Protein AF-A0A8H7CSS8-F1 (afdb_monomer_lite)

InterPro domains:
  IPR059179 MLKL-like, MCAfunc domain [cd21037] (28-155)

Structure (mmCIF, N/CA/C/O backbone):
data_AF-A0A8H7CSS8-F1
#
_entry.id   AF-A0A8H7CSS8-F1
#
loop_
_atom_site.group_PDB
_atom_site.id
_atom_site.type_symbol
_atom_site.label_atom_id
_atom_site.label_alt_id
_atom_site.label_comp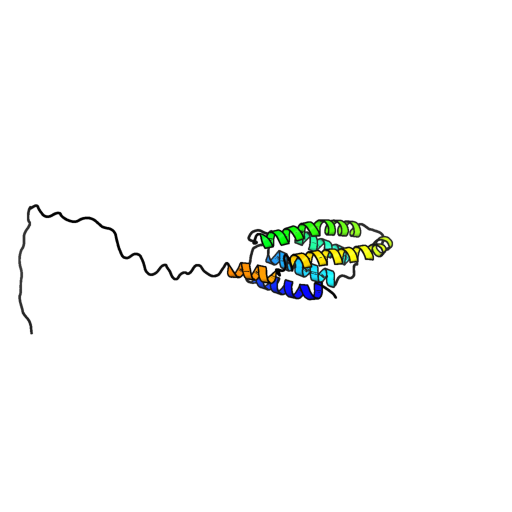_id
_atom_site.label_asym_id
_atom_site.label_entity_id
_atom_site.label_seq_id
_atom_site.pdbx_PDB_ins_code
_atom_site.Cartn_x
_atom_site.Cartn_y
_atom_site.Cartn_z
_atom_site.occupancy
_atom_site.B_iso_or_equiv
_atom_site.auth_seq_id
_atom_site.auth_comp_id
_atom_site.auth_asym_id
_atom_site.auth_atom_id
_atom_site.pdbx_PDB_model_num
ATOM 1 N N . MET A 1 1 ? -9.705 -17.540 1.061 1.00 45.34 1 MET A N 1
ATOM 2 C CA . MET A 1 1 ? -8.320 -17.441 0.548 1.00 45.34 1 MET A CA 1
ATOM 3 C C . MET A 1 1 ? -7.769 -16.076 0.943 1.00 45.34 1 MET A C 1
ATOM 5 O O . MET A 1 1 ? -8.479 -15.097 0.754 1.00 45.34 1 MET A O 1
ATOM 9 N N . ASN A 1 2 ? -6.586 -15.994 1.560 1.00 68.94 2 ASN A N 1
ATOM 10 C CA . ASN A 1 2 ? -5.992 -14.708 1.945 1.00 68.94 2 ASN A CA 1
ATOM 11 C C . ASN A 1 2 ? -5.244 -14.125 0.739 1.00 68.94 2 ASN A C 1
ATOM 13 O O . ASN A 1 2 ? -4.109 -14.507 0.475 1.00 68.94 2 ASN A O 1
ATOM 17 N N . ILE A 1 3 ? -5.917 -13.252 -0.012 1.00 78.75 3 ILE A N 1
ATOM 18 C CA . ILE A 1 3 ? -5.439 -12.710 -1.292 1.00 78.75 3 ILE A CA 1
ATOM 19 C C . ILE A 1 3 ? -4.075 -12.014 -1.135 1.00 78.75 3 ILE A C 1
ATOM 21 O O . ILE A 1 3 ? -3.180 -12.228 -1.950 1.00 78.75 3 ILE A O 1
ATOM 25 N N . LEU A 1 4 ? -3.863 -11.283 -0.033 1.00 82.44 4 LEU A N 1
ATOM 26 C CA . LEU A 1 4 ? -2.575 -10.645 0.265 1.00 82.44 4 LEU A CA 1
ATOM 27 C C . LEU A 1 4 ? -1.427 -11.651 0.413 1.00 82.44 4 LEU A C 1
ATOM 29 O O . LEU A 1 4 ? -0.309 -11.349 0.012 1.00 82.44 4 LEU A O 1
ATOM 33 N N . GLY A 1 5 ? -1.693 -12.854 0.932 1.00 81.94 5 GLY A N 1
ATOM 34 C CA . GLY A 1 5 ? -0.675 -13.899 1.077 1.00 81.94 5 GLY A CA 1
ATOM 35 C C . GLY A 1 5 ? -0.079 -14.354 -0.259 1.00 81.94 5 GLY A C 1
ATOM 36 O O . GLY A 1 5 ? 1.096 -14.700 -0.312 1.00 81.94 5 GLY A O 1
ATOM 37 N N . ASN A 1 6 ? -0.859 -14.280 -1.341 1.00 83.44 6 ASN A N 1
ATOM 38 C CA . ASN A 1 6 ? -0.400 -14.610 -2.693 1.00 83.44 6 ASN A CA 1
ATOM 39 C C . ASN A 1 6 ? 0.230 -13.403 -3.411 1.00 83.44 6 ASN A C 1
ATOM 41 O O . ASN A 1 6 ? 1.052 -13.578 -4.305 1.00 83.44 6 ASN A O 1
ATOM 45 N N . ILE A 1 7 ? -0.147 -12.181 -3.022 1.00 86.25 7 ILE A N 1
ATOM 46 C CA . ILE A 1 7 ? 0.326 -10.931 -3.635 1.00 86.25 7 ILE A CA 1
ATOM 47 C C . ILE A 1 7 ? 1.675 -10.480 -3.061 1.00 86.25 7 ILE A C 1
ATOM 49 O O . ILE A 1 7 ? 2.519 -9.986 -3.805 1.00 86.25 7 ILE A O 1
ATOM 53 N N . ILE A 1 8 ? 1.910 -10.660 -1.757 1.00 89.50 8 ILE A N 1
ATOM 54 C CA . ILE A 1 8 ? 3.151 -10.223 -1.093 1.00 89.50 8 ILE A CA 1
ATOM 55 C C . ILE A 1 8 ? 4.416 -10.768 -1.785 1.00 89.50 8 ILE A C 1
ATOM 57 O O . ILE A 1 8 ? 5.329 -9.974 -2.007 1.00 89.50 8 ILE A O 1
ATOM 61 N N . PRO A 1 9 ? 4.504 -12.055 -2.183 1.00 88.81 9 PRO A N 1
ATOM 62 C CA . PRO A 1 9 ? 5.657 -12.551 -2.933 1.00 88.81 9 PRO A CA 1
ATOM 63 C C . PRO A 1 9 ? 5.897 -11.792 -4.245 1.00 88.81 9 PRO A C 1
ATOM 65 O O . PRO A 1 9 ? 7.037 -11.450 -4.544 1.00 88.81 9 PRO A O 1
ATOM 68 N N . VAL A 1 10 ? 4.834 -11.467 -4.991 1.00 86.81 10 VAL A N 1
ATOM 69 C CA . VAL A 1 10 ? 4.922 -10.679 -6.233 1.00 86.81 10 VAL A CA 1
ATOM 70 C C . VAL A 1 10 ? 5.486 -9.291 -5.935 1.00 86.81 10 VAL A C 1
ATOM 72 O O . VAL A 1 10 ? 6.438 -8.870 -6.581 1.00 86.81 10 VAL A O 1
ATOM 75 N N . LEU A 1 11 ? 4.965 -8.617 -4.907 1.00 88.44 11 LEU A N 1
ATOM 76 C CA . LEU A 1 11 ? 5.437 -7.290 -4.503 1.00 88.44 11 LEU A CA 1
ATOM 77 C C . LEU A 1 11 ? 6.887 -7.294 -3.993 1.00 88.44 11 LEU A C 1
ATOM 79 O O . LEU A 1 11 ? 7.612 -6.331 -4.222 1.00 88.44 11 LEU A O 1
ATOM 83 N N . ARG A 1 12 ? 7.337 -8.363 -3.326 1.00 88.56 12 ARG A N 1
ATOM 84 C CA . ARG A 1 12 ? 8.738 -8.500 -2.894 1.00 88.56 12 ARG A CA 1
ATOM 85 C C . ARG A 1 12 ? 9.691 -8.688 -4.072 1.00 88.56 12 ARG A C 1
ATOM 87 O O . ARG A 1 12 ? 10.786 -8.135 -4.053 1.00 88.56 12 ARG A O 1
ATOM 94 N N . VAL A 1 13 ? 9.274 -9.431 -5.098 1.00 87.19 13 VAL A N 1
ATOM 95 C CA . VAL A 1 13 ? 10.035 -9.535 -6.354 1.00 87.19 13 VAL A CA 1
ATOM 96 C C . VAL A 1 13 ? 10.124 -8.164 -7.028 1.00 87.19 13 VAL A C 1
ATOM 98 O O . VAL A 1 13 ? 11.219 -7.746 -7.391 1.00 87.19 13 VAL A O 1
ATOM 101 N N . ALA A 1 14 ? 9.012 -7.425 -7.101 1.00 84.94 14 ALA A N 1
ATOM 102 C CA . ALA A 1 14 ? 9.000 -6.052 -7.603 1.00 84.94 14 ALA A CA 1
ATOM 103 C C . ALA A 1 14 ? 9.948 -5.130 -6.822 1.00 84.94 14 ALA A C 1
ATOM 105 O O . ALA A 1 14 ? 10.721 -4.389 -7.421 1.00 84.94 14 ALA A O 1
ATOM 106 N N . GLN A 1 15 ? 9.931 -5.207 -5.488 1.00 87.94 15 GLN A N 1
ATOM 107 C CA . GLN A 1 15 ? 10.813 -4.420 -4.628 1.00 87.94 15 GLN A CA 1
ATOM 108 C C . GLN A 1 15 ? 12.291 -4.696 -4.944 1.00 87.94 15 GLN A C 1
ATOM 110 O O . GLN A 1 15 ? 13.069 -3.758 -5.118 1.00 87.94 15 GLN A O 1
ATOM 115 N N . ALA A 1 16 ? 12.666 -5.973 -5.065 1.00 85.50 16 ALA A N 1
ATOM 116 C CA . ALA A 1 16 ? 14.027 -6.371 -5.413 1.00 85.50 16 ALA A CA 1
ATOM 117 C C . ALA A 1 16 ? 14.435 -5.880 -6.812 1.00 85.50 16 ALA A C 1
ATOM 119 O O . ALA A 1 16 ? 15.546 -5.385 -6.984 1.00 85.50 16 ALA A O 1
ATOM 120 N N . ALA A 1 17 ? 13.527 -5.950 -7.791 1.00 82.50 17 ALA A N 1
ATOM 121 C CA . ALA A 1 17 ? 13.773 -5.445 -9.140 1.00 82.50 17 ALA A CA 1
ATOM 122 C C . ALA A 1 17 ? 14.040 -3.929 -9.146 1.00 82.50 17 ALA A C 1
ATOM 124 O O . ALA A 1 17 ? 14.951 -3.463 -9.825 1.00 82.50 17 ALA A O 1
ATOM 125 N N . THR A 1 18 ? 13.311 -3.156 -8.336 1.00 80.75 18 THR A N 1
ATOM 126 C CA . THR A 1 18 ? 13.519 -1.700 -8.249 1.00 80.75 18 THR A CA 1
ATOM 127 C C . THR A 1 18 ? 14.763 -1.281 -7.478 1.00 80.75 18 THR A C 1
ATOM 129 O O . THR A 1 18 ? 15.306 -0.219 -7.760 1.00 80.75 18 THR A O 1
ATOM 132 N N . ALA A 1 19 ? 15.266 -2.117 -6.568 1.00 77.56 19 ALA A N 1
ATOM 133 C CA . ALA A 1 19 ? 16.568 -1.888 -5.941 1.00 77.56 19 ALA A CA 1
ATOM 134 C C . ALA A 1 19 ? 17.727 -2.070 -6.943 1.00 77.56 19 ALA A C 1
ATOM 136 O O . ALA A 1 19 ? 18.762 -1.420 -6.823 1.00 77.56 19 ALA A O 1
ATOM 137 N N . GLY A 1 20 ? 17.549 -2.938 -7.949 1.00 68.44 20 GLY A N 1
ATOM 138 C CA . GLY A 1 20 ? 18.513 -3.147 -9.034 1.00 68.44 20 GLY A CA 1
ATOM 139 C C . GLY A 1 20 ? 18.462 -2.093 -10.147 1.00 68.44 20 GLY A C 1
ATOM 140 O O . GLY A 1 20 ? 19.425 -1.967 -10.898 1.00 68.44 20 GLY A O 1
ATOM 141 N N . ASN A 1 21 ? 17.370 -1.329 -10.251 1.00 66.06 21 ASN A N 1
ATOM 142 C CA . ASN A 1 21 ? 17.189 -0.267 -11.241 1.00 66.06 21 ASN A CA 1
ATOM 143 C C . ASN A 1 21 ? 16.545 0.966 -10.572 1.00 66.06 21 ASN A C 1
ATOM 145 O O . ASN A 1 21 ? 15.314 1.097 -10.567 1.00 66.06 21 ASN A O 1
ATOM 149 N N . PRO A 1 22 ? 17.356 1.839 -9.940 1.00 62.75 22 PRO A N 1
ATOM 150 C CA . PRO A 1 22 ? 16.863 2.881 -9.051 1.00 62.75 22 PRO A CA 1
ATOM 151 C C . PRO A 1 22 ? 16.194 4.004 -9.846 1.00 62.75 22 PRO A C 1
ATOM 153 O O . PRO A 1 22 ? 16.807 5.007 -10.207 1.00 62.75 22 PRO A O 1
ATOM 156 N N . THR A 1 23 ? 14.893 3.855 -10.083 1.00 69.31 23 THR A N 1
ATOM 157 C CA . THR A 1 23 ? 14.030 4.991 -10.413 1.00 69.31 23 THR A CA 1
ATOM 158 C C . THR A 1 23 ? 13.772 5.764 -9.114 1.00 69.31 23 THR A C 1
ATOM 160 O O . THR A 1 23 ? 13.261 5.164 -8.159 1.00 69.31 23 THR A O 1
ATOM 163 N N . PRO A 1 24 ? 14.120 7.062 -9.027 1.00 68.56 24 PRO A N 1
ATOM 164 C CA . PRO A 1 24 ? 13.933 7.848 -7.809 1.00 68.56 24 PRO A CA 1
ATOM 165 C C . PRO A 1 24 ? 12.496 7.748 -7.280 1.00 68.56 24 PRO A C 1
ATOM 167 O O . PRO A 1 24 ? 11.537 7.888 -8.031 1.00 68.56 24 PRO A O 1
ATOM 170 N N . GLY A 1 25 ? 12.337 7.458 -5.987 1.00 71.50 25 GLY A N 1
ATOM 171 C CA . GLY A 1 25 ? 11.027 7.359 -5.327 1.00 71.50 25 GLY A CA 1
ATOM 172 C C . GLY A 1 25 ? 10.276 6.032 -5.522 1.00 71.50 25 GLY A C 1
ATOM 173 O O . GLY A 1 25 ? 9.512 5.644 -4.635 1.00 71.50 25 GLY A O 1
ATOM 174 N N . LEU A 1 26 ? 10.539 5.282 -6.599 1.00 80.12 26 LEU A N 1
ATOM 175 C CA . LEU A 1 26 ? 9.813 4.047 -6.918 1.00 80.12 26 LEU A CA 1
ATOM 176 C C . LEU A 1 26 ? 10.106 2.901 -5.940 1.00 80.12 26 LEU A C 1
ATOM 178 O O . LEU A 1 26 ? 9.181 2.225 -5.488 1.00 80.12 26 LEU A O 1
ATOM 182 N N . GLU A 1 27 ? 11.376 2.700 -5.583 1.00 82.94 27 GLU A N 1
ATOM 183 C CA . GLU A 1 27 ? 11.773 1.683 -4.599 1.00 82.94 27 GLU A CA 1
ATOM 184 C C . GLU A 1 27 ? 11.047 1.914 -3.264 1.00 82.94 27 GLU A C 1
ATOM 186 O O . GLU A 1 27 ? 10.457 0.996 -2.689 1.00 82.94 27 GLU A O 1
ATOM 191 N N . GLY A 1 28 ? 11.015 3.174 -2.816 1.00 83.12 28 GLY A N 1
ATOM 192 C CA . GLY A 1 28 ? 10.298 3.588 -1.616 1.00 83.12 28 GLY A CA 1
ATOM 193 C C . GLY A 1 28 ? 8.800 3.311 -1.718 1.00 83.12 28 GLY A C 1
ATOM 194 O O . GLY A 1 28 ? 8.219 2.768 -0.776 1.00 83.12 28 GLY A O 1
ATOM 195 N N . ALA A 1 29 ? 8.188 3.618 -2.866 1.00 84.69 29 ALA A N 1
ATOM 196 C CA . ALA A 1 29 ? 6.771 3.379 -3.103 1.00 84.69 29 ALA A CA 1
ATOM 197 C C . ALA A 1 29 ? 6.415 1.892 -2.999 1.00 84.69 29 ALA A C 1
ATOM 199 O O . ALA A 1 29 ? 5.522 1.524 -2.232 1.00 84.69 29 ALA A O 1
ATOM 200 N N . ILE A 1 30 ? 7.149 1.024 -3.699 1.00 87.75 30 ILE A N 1
ATOM 201 C CA . ILE A 1 30 ? 6.901 -0.422 -3.678 1.00 87.75 30 ILE A CA 1
ATOM 202 C C . ILE A 1 30 ? 7.182 -1.004 -2.290 1.00 87.75 30 ILE A C 1
ATOM 204 O O . ILE A 1 30 ? 6.357 -1.758 -1.771 1.00 87.75 30 ILE A O 1
ATOM 208 N N . ALA A 1 31 ? 8.277 -0.602 -1.637 1.00 87.88 31 ALA A N 1
ATOM 209 C CA . ALA A 1 31 ? 8.572 -1.001 -0.261 1.00 87.88 31 ALA A CA 1
ATOM 210 C C . ALA A 1 31 ? 7.456 -0.572 0.711 1.00 87.88 31 ALA A C 1
ATOM 212 O O . ALA A 1 31 ? 7.065 -1.332 1.601 1.00 87.88 31 ALA A O 1
ATOM 213 N N . GLY A 1 32 ? 6.890 0.621 0.511 1.00 88.62 32 GLY A N 1
ATOM 214 C CA . GLY A 1 32 ? 5.726 1.106 1.245 1.00 88.62 32 GLY A CA 1
ATOM 215 C C . GLY A 1 32 ? 4.499 0.214 1.050 1.00 88.62 32 GLY A C 1
ATOM 216 O O . GLY A 1 32 ? 3.845 -0.143 2.033 1.00 88.62 32 GLY A O 1
ATOM 217 N N . VAL A 1 33 ? 4.200 -0.184 -0.193 1.00 90.31 33 VAL A N 1
ATOM 218 C CA . VAL A 1 33 ? 3.062 -1.066 -0.515 1.00 90.31 33 VAL A CA 1
ATOM 219 C C . VAL A 1 33 ? 3.249 -2.448 0.120 1.00 90.31 33 VAL A C 1
ATOM 221 O O . VAL A 1 33 ? 2.307 -2.968 0.721 1.00 90.31 33 VAL A O 1
ATOM 224 N N . VAL A 1 34 ? 4.462 -3.015 0.074 1.00 91.38 34 VAL A N 1
ATOM 225 C CA . VAL A 1 34 ? 4.807 -4.279 0.755 1.00 91.38 34 VAL A CA 1
ATOM 226 C C . VAL A 1 34 ? 4.562 -4.163 2.260 1.00 91.38 34 VAL A C 1
ATOM 228 O O . VAL A 1 34 ? 3.824 -4.965 2.836 1.00 91.38 34 VAL A O 1
ATOM 231 N N . ALA A 1 35 ? 5.114 -3.127 2.898 1.00 90.75 35 ALA A N 1
ATOM 232 C CA . ALA A 1 35 ? 4.974 -2.912 4.335 1.00 90.75 35 ALA A CA 1
ATOM 233 C C . ALA A 1 35 ? 3.510 -2.697 4.760 1.00 90.75 35 ALA A C 1
ATOM 235 O O . ALA A 1 35 ? 3.129 -3.053 5.881 1.00 90.75 35 ALA A O 1
ATOM 236 N N . LEU A 1 36 ? 2.683 -2.109 3.890 1.00 91.44 36 LEU A N 1
ATOM 237 C CA . LEU A 1 36 ? 1.250 -1.949 4.119 1.00 91.44 36 LEU A CA 1
ATOM 238 C C . LEU A 1 36 ? 0.511 -3.292 4.006 1.00 91.44 36 LEU A C 1
ATOM 240 O O . LEU A 1 36 ? -0.283 -3.622 4.889 1.00 91.44 36 LEU A O 1
ATOM 244 N N . ALA A 1 37 ? 0.806 -4.090 2.974 1.00 90.75 37 ALA A N 1
ATOM 245 C CA . ALA A 1 37 ? 0.228 -5.420 2.773 1.00 90.75 37 ALA A CA 1
ATOM 246 C C . ALA A 1 37 ? 0.507 -6.353 3.964 1.00 90.75 37 ALA A C 1
ATOM 248 O O . ALA A 1 37 ? -0.410 -6.967 4.518 1.00 90.75 37 ALA A O 1
ATOM 249 N N . GLU A 1 38 ? 1.763 -6.414 4.407 1.00 90.81 38 GLU A N 1
ATOM 250 C CA . GLU A 1 38 ? 2.187 -7.223 5.556 1.00 90.81 38 GLU A CA 1
ATOM 251 C C . GLU A 1 38 ? 1.502 -6.781 6.852 1.00 90.81 38 GLU A C 1
ATOM 253 O O . GLU A 1 38 ? 1.076 -7.606 7.668 1.00 90.81 38 GLU A O 1
ATOM 258 N N . MET A 1 39 ? 1.337 -5.470 7.034 1.00 89.88 39 MET A N 1
ATOM 259 C CA . MET A 1 39 ? 0.649 -4.934 8.199 1.00 89.88 39 MET A CA 1
ATOM 260 C C . MET A 1 39 ? -0.836 -5.309 8.212 1.00 89.88 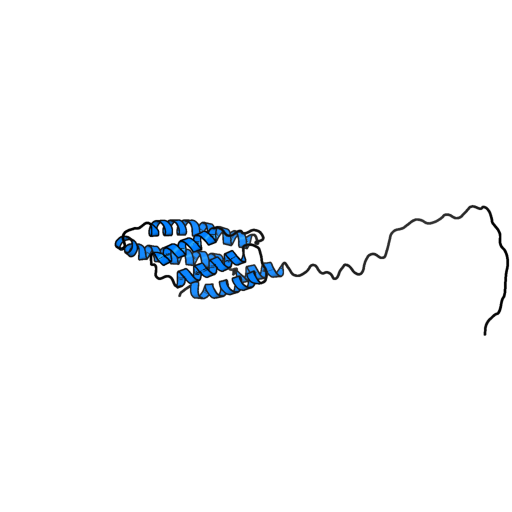39 MET A C 1
ATOM 262 O O . MET A 1 39 ? -1.351 -5.730 9.245 1.00 89.88 39 MET A O 1
ATOM 266 N N . VAL A 1 40 ? -1.537 -5.207 7.080 1.00 89.38 40 VAL A N 1
ATOM 267 C CA . VAL A 1 40 ? -2.960 -5.585 6.986 1.00 89.38 40 VAL A CA 1
ATOM 268 C C . VAL A 1 40 ? -3.169 -7.072 7.297 1.00 89.38 40 VAL A C 1
ATOM 270 O O . VAL A 1 40 ? -4.145 -7.441 7.972 1.00 89.38 40 VAL A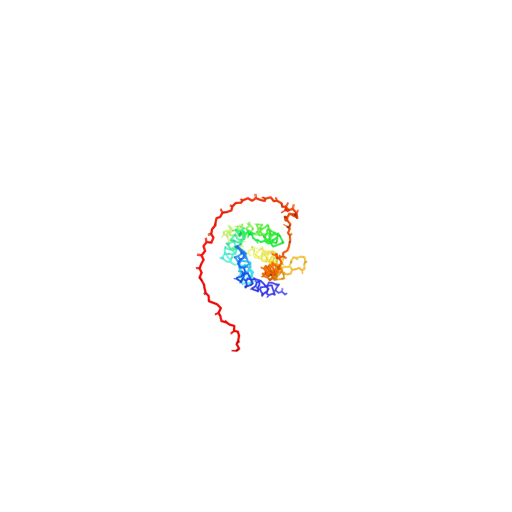 O 1
ATOM 273 N N . LEU A 1 41 ? -2.226 -7.911 6.861 1.00 87.69 41 LEU A N 1
ATOM 274 C CA . LEU A 1 41 ? -2.220 -9.350 7.106 1.00 87.69 41 LEU A CA 1
ATOM 275 C C . LEU A 1 41 ? -2.032 -9.688 8.596 1.00 87.69 41 LEU A C 1
ATOM 277 O O . LEU A 1 41 ? -2.712 -10.572 9.114 1.00 87.69 41 LEU A O 1
ATOM 281 N N . THR A 1 42 ? -1.154 -8.963 9.292 1.00 87.19 42 THR A N 1
ATOM 282 C CA . THR A 1 42 ? -0.739 -9.266 10.677 1.00 87.19 42 THR A CA 1
ATOM 283 C C . THR A 1 42 ? -1.480 -8.469 11.756 1.00 87.19 42 THR A C 1
ATOM 285 O O . THR A 1 42 ? -1.483 -8.868 12.922 1.00 87.19 42 THR A O 1
ATOM 288 N N . MET A 1 43 ? -2.144 -7.364 11.402 1.00 83.69 43 MET A N 1
ATOM 289 C CA . MET A 1 43 ? -2.789 -6.488 12.383 1.00 83.69 43 MET A CA 1
ATOM 290 C C . MET A 1 43 ? -3.952 -7.182 13.108 1.00 83.69 43 MET A C 1
ATOM 292 O O . MET A 1 43 ? -4.826 -7.814 12.501 1.00 83.69 43 MET A O 1
ATOM 296 N N . LYS A 1 44 ? -4.020 -6.968 14.422 1.00 81.56 44 LYS A N 1
ATOM 297 C CA . LYS A 1 44 ? -5.061 -7.480 15.326 1.00 81.56 44 LYS A CA 1
ATOM 298 C C . LYS A 1 44 ? -6.272 -6.544 15.399 1.00 81.56 44 LYS A C 1
ATOM 300 O O . LYS A 1 44 ? -7.305 -6.916 15.953 1.00 81.56 44 LYS A O 1
ATOM 305 N N . GLY A 1 45 ? -6.159 -5.339 14.834 1.00 77.25 45 GLY A N 1
ATOM 306 C CA . GLY A 1 45 ? -7.235 -4.344 14.811 1.00 77.25 45 GLY A CA 1
ATOM 307 C C . GLY A 1 45 ? -7.375 -3.587 16.131 1.00 77.25 45 GLY A C 1
ATOM 308 O O . GLY A 1 45 ? -8.477 -3.197 16.512 1.00 77.25 45 GLY A O 1
ATOM 309 N N . ASN A 1 46 ? -6.272 -3.413 16.858 1.00 80.81 46 ASN A N 1
ATOM 310 C CA . ASN A 1 46 ? -6.222 -2.567 18.048 1.00 80.81 46 ASN A CA 1
ATOM 311 C C . ASN A 1 46 ? -5.912 -1.098 17.663 1.00 80.81 46 ASN A C 1
ATOM 313 O O . ASN A 1 46 ? -5.603 -0.794 16.511 1.00 80.81 46 ASN A O 1
ATOM 317 N N . LYS A 1 47 ? -5.996 -0.163 18.620 1.00 79.19 47 LYS A N 1
ATOM 318 C CA . LYS A 1 47 ? -5.733 1.266 18.356 1.00 79.19 47 LYS A CA 1
ATOM 319 C C . LYS A 1 47 ? -4.302 1.550 17.880 1.00 79.19 47 LYS A C 1
ATOM 321 O O . LYS A 1 47 ? -4.122 2.446 17.059 1.00 79.19 47 LYS A O 1
ATOM 326 N N . ALA A 1 48 ? -3.312 0.813 18.384 1.00 84.06 48 ALA A N 1
ATOM 327 C CA . ALA A 1 48 ? -1.918 0.981 17.983 1.00 84.06 48 ALA A CA 1
ATOM 328 C C . ALA A 1 48 ? -1.726 0.575 16.516 1.00 84.06 48 ALA A C 1
ATOM 330 O O . ALA A 1 48 ? -1.191 1.361 15.738 1.00 84.06 48 ALA A O 1
ATOM 331 N N . ASP A 1 49 ? -2.276 -0.574 16.118 1.00 85.44 49 ASP A N 1
ATOM 332 C CA . ASP A 1 49 ? -2.252 -1.053 14.738 1.00 85.44 49 ASP A CA 1
ATOM 333 C C . ASP A 1 49 ? -2.934 -0.058 13.792 1.00 85.44 49 ASP A C 1
ATOM 335 O O . ASP A 1 49 ? -2.430 0.202 12.712 1.00 85.44 49 ASP A O 1
ATOM 339 N N . LEU A 1 50 ? -4.075 0.530 14.170 1.00 83.94 50 LEU A N 1
ATOM 340 C CA . LEU A 1 50 ? -4.746 1.510 13.304 1.00 83.94 50 LEU A CA 1
ATOM 341 C C . LEU A 1 50 ? -3.960 2.817 13.176 1.00 83.94 50 LEU A C 1
ATOM 343 O O . LEU A 1 50 ? -3.943 3.415 12.103 1.00 83.94 50 LEU A O 1
ATOM 347 N N . SER A 1 51 ? -3.322 3.261 14.261 1.00 85.06 51 SER A N 1
ATOM 348 C CA . SER A 1 51 ? -2.457 4.443 14.246 1.00 85.06 51 SER A CA 1
ATOM 349 C C . SER A 1 51 ? -1.256 4.224 13.327 1.00 85.06 51 SER A C 1
ATOM 351 O O . SER A 1 51 ? -0.972 5.051 12.464 1.00 85.06 51 SER A O 1
ATOM 353 N N . GLU A 1 52 ? -0.598 3.074 13.458 1.00 89.31 52 GLU A N 1
ATOM 354 C CA . GLU A 1 52 ? 0.545 2.700 12.631 1.00 89.31 52 GLU A CA 1
ATOM 355 C C . GLU A 1 52 ? 0.136 2.470 11.162 1.00 89.31 52 GLU A C 1
ATOM 357 O O . GLU A 1 52 ? 0.819 2.945 10.256 1.00 89.31 52 GLU A O 1
ATOM 362 N N . LEU A 1 53 ? -1.039 1.881 10.907 1.00 88.44 53 LEU A N 1
ATOM 363 C CA . LEU A 1 53 ? -1.581 1.699 9.558 1.00 88.44 53 LEU A CA 1
ATOM 364 C C . LEU A 1 53 ? -1.822 3.050 8.882 1.00 88.44 53 LEU A C 1
ATOM 366 O O . LEU A 1 53 ? -1.455 3.240 7.726 1.00 88.44 53 LEU A O 1
ATOM 370 N N . ASN A 1 54 ? -2.383 4.011 9.620 1.00 87.44 54 ASN A N 1
ATOM 371 C CA . ASN A 1 54 ? -2.610 5.366 9.127 1.00 87.44 54 ASN A CA 1
ATOM 372 C C . ASN A 1 54 ? -1.291 6.092 8.818 1.00 87.44 54 ASN A C 1
ATOM 374 O O . ASN A 1 54 ? -1.195 6.781 7.808 1.00 87.44 54 ASN A O 1
ATOM 378 N N . LYS A 1 55 ? -0.254 5.926 9.653 1.00 89.25 55 LYS A N 1
ATOM 379 C CA . LYS A 1 55 ? 1.076 6.503 9.392 1.00 89.25 55 LYS A CA 1
ATOM 380 C C . LYS A 1 55 ? 1.693 5.950 8.111 1.00 89.25 55 LYS A C 1
ATOM 382 O O . LYS A 1 55 ? 2.163 6.728 7.286 1.00 89.25 55 LYS A O 1
ATOM 387 N N . ARG A 1 56 ? 1.675 4.624 7.934 1.00 88.81 56 ARG A N 1
ATOM 388 C CA . ARG A 1 56 ? 2.219 3.973 6.732 1.00 88.81 56 ARG A CA 1
ATOM 389 C C . ARG A 1 56 ? 1.473 4.399 5.478 1.00 88.81 56 ARG A C 1
ATOM 391 O O . ARG A 1 56 ? 2.103 4.714 4.479 1.00 88.81 56 ARG A O 1
ATOM 398 N N . LEU A 1 57 ? 0.149 4.467 5.559 1.00 88.69 57 LEU A N 1
ATOM 399 C CA . LEU A 1 57 ? -0.699 4.877 4.450 1.00 88.69 57 LEU A CA 1
ATOM 400 C C . LEU A 1 57 ? -0.458 6.350 4.069 1.00 88.69 57 LEU A C 1
ATOM 402 O O . LEU A 1 57 ? -0.319 6.646 2.890 1.00 88.69 57 LEU A O 1
ATOM 406 N N . LYS A 1 58 ? -0.284 7.257 5.042 1.00 86.81 58 LYS A N 1
ATOM 407 C CA . LYS A 1 58 ? 0.111 8.655 4.778 1.00 86.81 58 LYS A CA 1
ATOM 408 C C . LYS A 1 58 ? 1.474 8.786 4.118 1.00 86.81 58 LYS A C 1
ATOM 410 O O . LYS A 1 58 ? 1.570 9.454 3.098 1.00 86.81 58 LYS A O 1
ATOM 415 N N . ARG A 1 59 ? 2.488 8.091 4.640 1.00 86.19 59 ARG A N 1
ATOM 416 C CA . ARG A 1 59 ? 3.817 8.048 4.013 1.00 86.19 59 ARG A CA 1
ATOM 417 C C . ARG A 1 59 ? 3.731 7.558 2.567 1.00 86.19 59 ARG A C 1
ATOM 419 O O . ARG A 1 59 ? 4.461 8.034 1.712 1.00 86.19 59 ARG A O 1
ATOM 426 N N . LEU A 1 60 ? 2.807 6.636 2.291 1.00 84.56 60 LEU A N 1
ATOM 427 C CA . LEU A 1 60 ? 2.591 6.118 0.949 1.00 84.56 60 LEU A CA 1
ATOM 428 C C . LEU A 1 60 ? 1.973 7.135 -0.013 1.00 84.56 60 LEU A C 1
ATOM 430 O O . LEU A 1 60 ? 2.275 7.148 -1.203 1.00 84.56 60 LEU A O 1
ATOM 434 N N . MET A 1 61 ? 1.168 8.052 0.506 1.00 83.56 61 MET A N 1
ATOM 435 C CA . MET A 1 61 ? 0.614 9.138 -0.298 1.00 83.56 61 MET A CA 1
ATOM 436 C C . MET A 1 61 ? 1.653 10.210 -0.665 1.00 83.56 61 MET A C 1
ATOM 438 O O . MET A 1 61 ? 1.446 10.939 -1.631 1.00 83.56 61 MET A O 1
ATOM 442 N N . GLU A 1 62 ? 2.783 10.268 0.043 1.00 83.62 62 GLU A N 1
ATOM 443 C CA . GLU A 1 62 ? 3.848 11.262 -0.150 1.00 83.62 62 GLU A CA 1
ATOM 444 C C . GLU A 1 62 ? 4.907 10.848 -1.190 1.00 83.62 62 GLU A C 1
ATOM 446 O O . GLU A 1 62 ? 5.824 11.619 -1.459 1.00 83.62 62 GLU A O 1
ATOM 451 N N . PHE A 1 63 ? 4.812 9.653 -1.790 1.00 76.44 63 PHE A N 1
ATOM 452 C CA . PHE A 1 63 ? 5.818 9.193 -2.752 1.00 76.44 63 PHE A CA 1
ATOM 453 C C . PHE A 1 63 ? 5.831 10.019 -4.041 1.00 76.44 63 PHE A C 1
ATOM 455 O O . PHE A 1 63 ? 4.781 10.280 -4.636 1.00 76.44 63 PHE A O 1
ATOM 462 N N . ASP A 1 64 ? 7.033 10.370 -4.493 1.00 72.56 64 ASP A N 1
ATOM 463 C CA . ASP A 1 64 ? 7.257 11.018 -5.782 1.00 72.56 64 ASP A CA 1
ATOM 464 C C . ASP A 1 64 ? 7.250 9.982 -6.919 1.00 72.56 64 ASP A C 1
ATOM 466 O O . ASP A 1 64 ? 7.725 8.857 -6.758 1.00 72.56 64 ASP A O 1
ATOM 470 N N . THR A 1 65 ? 6.672 10.358 -8.056 1.00 71.62 65 THR A N 1
ATOM 471 C CA . THR A 1 65 ? 6.535 9.515 -9.252 1.00 71.62 65 THR A CA 1
ATOM 472 C C . THR A 1 65 ? 7.392 10.018 -10.420 1.00 71.62 65 THR A C 1
ATOM 474 O O . THR A 1 65 ? 7.258 9.546 -11.555 1.00 71.62 65 THR A O 1
ATOM 477 N N . VAL A 1 66 ? 8.302 10.967 -10.166 1.00 71.50 66 VAL A N 1
ATOM 478 C CA . VAL A 1 66 ? 9.309 11.426 -11.135 1.00 71.50 66 VAL A CA 1
ATOM 479 C C . VAL A 1 66 ? 10.104 10.236 -11.689 1.00 71.50 66 VAL A C 1
ATOM 481 O O . VAL A 1 66 ? 10.540 9.351 -10.962 1.00 71.50 66 VAL A O 1
ATOM 484 N N . GLY A 1 67 ? 10.265 10.191 -13.013 1.00 67.75 67 GLY A N 1
ATOM 485 C CA . GLY A 1 67 ? 10.987 9.114 -13.704 1.00 67.75 67 GLY A CA 1
ATOM 486 C C . GLY A 1 67 ? 10.206 7.807 -13.895 1.00 67.75 67 GLY A C 1
ATOM 487 O O . GLY A 1 67 ? 10.671 6.942 -14.630 1.00 67.75 67 GLY A O 1
ATOM 488 N N . CYS A 1 68 ? 9.010 7.661 -13.315 1.00 73.62 68 CYS A N 1
ATOM 489 C CA . CYS A 1 68 ? 8.160 6.495 -13.566 1.00 73.62 68 CYS A CA 1
ATOM 490 C C . CYS A 1 68 ? 7.507 6.558 -14.960 1.00 73.62 68 CYS A C 1
ATOM 492 O O . CYS A 1 68 ? 7.187 7.642 -15.463 1.00 73.62 68 CYS A O 1
ATOM 494 N N . SER A 1 69 ? 7.259 5.389 -15.561 1.00 78.88 69 SER A N 1
ATOM 495 C CA . SER A 1 69 ? 6.433 5.273 -16.770 1.00 78.88 69 SER A CA 1
ATOM 496 C C . SER A 1 69 ? 4.995 5.734 -16.511 1.00 78.88 69 SER A C 1
ATOM 498 O O . SER A 1 69 ? 4.522 5.682 -15.375 1.00 78.88 69 SER A O 1
ATOM 500 N N . ASP A 1 70 ? 4.284 6.162 -17.556 1.00 82.19 70 ASP A N 1
ATOM 501 C CA . ASP A 1 70 ? 2.916 6.684 -17.419 1.00 82.19 70 ASP A CA 1
ATOM 502 C C . ASP A 1 70 ? 1.945 5.652 -16.822 1.00 82.19 70 ASP A C 1
ATOM 504 O O . ASP A 1 70 ? 1.131 6.005 -15.972 1.00 82.19 70 ASP A O 1
ATOM 508 N N . ASP A 1 71 ? 2.087 4.366 -17.170 1.00 81.25 71 ASP A N 1
ATOM 509 C CA . ASP A 1 71 ? 1.272 3.282 -16.593 1.00 81.25 71 ASP A CA 1
ATOM 510 C C . ASP A 1 71 ? 1.536 3.127 -15.086 1.00 81.25 71 ASP A C 1
ATOM 512 O O . ASP A 1 71 ? 0.610 3.026 -14.282 1.00 81.25 71 ASP A O 1
ATOM 516 N N . LEU A 1 72 ? 2.805 3.178 -14.672 1.00 82.94 72 LEU A N 1
ATOM 517 C CA . LEU A 1 72 ? 3.179 3.081 -13.263 1.00 82.94 72 LEU A CA 1
ATOM 518 C C . LEU A 1 72 ? 2.734 4.314 -12.466 1.00 82.94 72 LEU A C 1
ATOM 520 O O . LEU A 1 72 ? 2.233 4.167 -11.351 1.00 82.94 72 LEU A O 1
ATOM 524 N N . LYS A 1 73 ? 2.873 5.513 -13.043 1.00 84.38 73 LYS A N 1
ATOM 525 C CA . LYS A 1 73 ? 2.349 6.760 -12.469 1.00 84.38 73 LYS A CA 1
ATOM 526 C C . LYS A 1 73 ? 0.850 6.658 -12.249 1.00 84.38 73 LYS A C 1
ATOM 528 O O . LYS A 1 73 ? 0.395 6.856 -11.130 1.00 84.38 73 LYS A O 1
ATOM 533 N N . GLN A 1 74 ? 0.107 6.242 -13.271 1.00 86.12 74 GLN A N 1
ATOM 534 C CA . GLN A 1 74 ? -1.339 6.081 -13.184 1.00 86.12 74 GLN A CA 1
ATOM 535 C C . GLN A 1 74 ? -1.735 5.075 -12.096 1.00 86.12 74 GLN A C 1
ATOM 537 O O . GLN A 1 74 ? -2.647 5.340 -11.313 1.00 86.12 74 GLN A O 1
ATOM 542 N N . ARG A 1 75 ? -1.037 3.935 -11.988 1.00 87.62 75 ARG A N 1
ATOM 543 C CA . ARG A 1 75 ? -1.278 2.959 -10.910 1.00 87.62 75 ARG A CA 1
ATOM 544 C C . ARG A 1 75 ? -1.010 3.545 -9.525 1.00 87.62 75 ARG A C 1
ATOM 546 O O . ARG A 1 75 ? -1.806 3.318 -8.615 1.00 87.62 75 ARG A O 1
ATOM 553 N N . LEU A 1 76 ? 0.091 4.275 -9.354 1.00 85.81 76 LEU A N 1
ATOM 554 C CA . LEU A 1 76 ? 0.448 4.909 -8.083 1.00 85.81 76 LEU A CA 1
ATOM 555 C C . LEU A 1 76 ? -0.539 6.021 -7.712 1.00 85.81 76 LEU A C 1
ATOM 557 O O . LEU A 1 76 ? -0.973 6.083 -6.565 1.00 85.81 76 LEU A O 1
ATOM 561 N N . ASP A 1 77 ? -0.957 6.842 -8.670 1.00 86.56 77 ASP A N 1
ATOM 562 C CA . ASP A 1 77 ? -1.935 7.907 -8.450 1.00 86.56 77 ASP A CA 1
ATOM 563 C C . ASP A 1 77 ? -3.316 7.340 -8.108 1.00 86.56 77 ASP A C 1
ATOM 565 O O . ASP A 1 77 ? -3.943 7.782 -7.143 1.00 86.56 77 ASP A O 1
ATOM 569 N N . ASN A 1 78 ? -3.756 6.286 -8.803 1.00 88.00 78 ASN A N 1
ATOM 570 C CA . ASN A 1 78 ? -4.975 5.558 -8.450 1.00 88.00 78 ASN A CA 1
ATOM 571 C C . ASN A 1 78 ? -4.893 4.991 -7.029 1.00 88.00 78 ASN A C 1
ATOM 573 O O . ASN A 1 78 ? -5.859 5.041 -6.267 1.00 88.00 78 ASN A O 1
ATOM 577 N N . LEU A 1 79 ? -3.738 4.453 -6.642 1.00 88.06 79 LEU A N 1
ATOM 578 C CA . LEU A 1 79 ? -3.533 3.925 -5.301 1.00 88.06 79 LEU A CA 1
ATOM 579 C C . LEU A 1 79 ? -3.608 5.041 -4.241 1.00 88.06 79 LEU A C 1
ATOM 581 O O . LEU A 1 79 ? -4.270 4.855 -3.219 1.00 88.06 79 LEU A O 1
ATOM 585 N N . LYS A 1 80 ? -3.036 6.225 -4.506 1.00 87.69 80 LYS A N 1
ATOM 586 C CA . LYS A 1 80 ? -3.157 7.411 -3.636 1.00 87.69 80 LYS A CA 1
ATOM 587 C C . LYS A 1 80 ? -4.610 7.857 -3.470 1.00 87.69 80 LYS A C 1
ATOM 589 O O . LYS A 1 80 ? -5.077 7.991 -2.339 1.00 87.69 80 LYS A O 1
ATOM 594 N N . GLN A 1 81 ? -5.333 8.021 -4.578 1.00 88.31 81 GLN A N 1
ATOM 595 C CA . GLN A 1 81 ? -6.738 8.445 -4.570 1.00 88.31 81 GLN A CA 1
ATOM 596 C C . GLN A 1 81 ? -7.627 7.470 -3.790 1.00 88.31 81 GLN A C 1
ATOM 598 O O . GLN A 1 81 ? -8.497 7.885 -3.027 1.00 88.31 81 GLN A O 1
ATOM 603 N N . ASN A 1 82 ? -7.381 6.164 -3.916 1.00 88.62 82 ASN A N 1
ATOM 604 C CA . ASN A 1 82 ? -8.141 5.153 -3.182 1.00 88.62 82 ASN A CA 1
ATOM 605 C C . ASN A 1 82 ? -7.763 5.064 -1.692 1.00 88.62 82 ASN A C 1
ATOM 607 O O . ASN A 1 82 ? -8.571 4.639 -0.863 1.00 88.62 82 ASN A O 1
ATOM 611 N N . PHE A 1 83 ? -6.551 5.474 -1.322 1.00 89.44 83 PHE A N 1
ATOM 612 C CA . PHE A 1 83 ? -6.076 5.476 0.060 1.00 89.44 83 PHE A CA 1
ATOM 613 C C . PHE A 1 83 ? -6.549 6.683 0.873 1.00 89.44 83 PHE A C 1
ATOM 615 O O . PHE A 1 83 ? -6.811 6.537 2.070 1.00 89.44 83 PHE A O 1
ATOM 622 N N . GLU A 1 84 ? -6.768 7.837 0.251 1.00 87.38 84 GLU A N 1
ATOM 623 C CA . GLU A 1 84 ? -7.287 9.038 0.913 1.00 87.38 84 GLU A CA 1
ATOM 624 C C . GLU A 1 84 ? -8.594 8.817 1.724 1.00 87.38 84 GLU A C 1
ATOM 626 O O . GLU A 1 84 ? -8.628 9.136 2.928 1.00 87.38 84 GLU A O 1
ATOM 631 N N . PRO A 1 85 ? -9.664 8.199 1.173 1.00 88.06 85 PRO A N 1
ATOM 632 C CA . PRO A 1 85 ? -10.877 7.928 1.946 1.00 88.06 85 PRO A CA 1
ATOM 633 C C . PRO A 1 85 ? -10.631 6.923 3.084 1.00 88.06 85 PRO A C 1
ATOM 635 O O . PRO A 1 85 ? -11.270 6.999 4.139 1.00 88.06 85 PRO A O 1
ATOM 638 N N . ILE A 1 86 ? -9.673 6.004 2.926 1.00 87.62 86 ILE A N 1
ATOM 639 C CA . ILE A 1 86 ? -9.301 5.031 3.962 1.00 87.62 86 ILE A CA 1
ATOM 640 C C . ILE A 1 86 ? -8.574 5.726 5.122 1.00 87.62 86 ILE A C 1
ATOM 642 O O . ILE A 1 86 ? -8.905 5.478 6.285 1.00 87.62 86 ILE A O 1
ATOM 646 N N . ALA A 1 87 ? -7.643 6.639 4.828 1.00 85.81 87 ALA A N 1
ATOM 647 C CA . ALA A 1 87 ? -6.934 7.450 5.822 1.00 85.81 87 ALA A CA 1
ATOM 648 C C . ALA A 1 87 ? -7.907 8.279 6.678 1.00 85.81 87 ALA A C 1
ATOM 650 O O . ALA A 1 87 ? -7.782 8.374 7.908 1.00 85.81 87 ALA A O 1
ATOM 651 N N . THR A 1 88 ? -8.925 8.843 6.026 1.00 86.06 88 THR A N 1
ATOM 652 C CA . THR A 1 88 ? -9.982 9.625 6.677 1.00 86.06 88 THR A CA 1
ATOM 653 C C . THR A 1 88 ? -10.797 8.758 7.637 1.00 86.06 88 THR A C 1
ATOM 655 O O . THR A 1 88 ? -10.987 9.121 8.805 1.00 86.06 88 THR A O 1
ATOM 658 N N . ARG A 1 89 ? -11.205 7.558 7.201 1.00 84.31 89 ARG A N 1
ATOM 659 C CA . ARG A 1 89 ? -11.919 6.585 8.048 1.00 84.31 89 ARG A CA 1
ATOM 660 C C . ARG A 1 89 ? -11.072 6.111 9.229 1.00 84.31 89 ARG A C 1
ATOM 662 O O . ARG A 1 89 ? -11.571 6.068 10.353 1.00 84.31 89 ARG A O 1
ATOM 669 N N . LEU A 1 90 ? -9.786 5.826 9.011 1.00 83.62 90 LEU A N 1
ATOM 670 C CA . LEU A 1 90 ? -8.844 5.457 10.075 1.00 83.62 90 LEU A CA 1
ATOM 671 C C . LEU A 1 90 ? -8.698 6.562 11.122 1.00 83.62 90 LEU A C 1
ATOM 673 O O . LEU A 1 90 ? -8.735 6.292 12.324 1.00 83.62 90 LEU A O 1
ATOM 677 N N . THR A 1 91 ? -8.590 7.811 10.677 1.00 81.88 91 THR A N 1
ATOM 678 C CA . THR A 1 91 ? -8.496 8.973 11.567 1.00 81.88 91 THR A CA 1
ATOM 679 C C . THR A 1 91 ? -9.778 9.153 12.387 1.00 81.88 91 THR A C 1
ATOM 681 O O . THR A 1 91 ? -9.706 9.396 13.592 1.00 81.88 91 THR A O 1
ATOM 684 N N . SER A 1 92 ? -10.952 8.973 11.773 1.00 81.75 92 SER A N 1
ATOM 685 C CA . SER A 1 92 ? -12.248 9.004 12.467 1.00 81.75 92 SER A CA 1
ATOM 686 C C . SER A 1 92 ? -12.366 7.900 13.528 1.00 81.75 92 SER A C 1
ATOM 688 O O . SER A 1 92 ? -12.733 8.163 14.675 1.00 81.75 92 SER A O 1
ATOM 690 N N . LEU A 1 93 ? -11.960 6.670 13.196 1.00 78.12 93 LEU A N 1
ATOM 691 C CA . LEU A 1 93 ? -11.914 5.542 14.133 1.00 78.12 93 LEU A CA 1
ATOM 692 C C . LEU A 1 93 ? -10.941 5.774 15.294 1.00 78.12 93 LEU A C 1
ATOM 694 O O . LEU A 1 93 ? -11.267 5.451 16.437 1.00 78.12 93 LEU A O 1
ATOM 698 N N . GLY A 1 94 ? -9.773 6.363 15.025 1.00 72.25 94 GLY A N 1
ATOM 699 C CA . GLY A 1 94 ? -8.780 6.705 16.046 1.00 72.25 94 GLY A CA 1
ATOM 700 C C . GLY A 1 94 ? -9.292 7.722 17.072 1.00 72.25 94 GLY A C 1
ATOM 701 O O . GLY A 1 94 ? -8.957 7.625 18.253 1.00 72.25 94 GLY A O 1
ATOM 702 N N . LYS A 1 95 ? -10.171 8.642 16.648 1.00 74.56 95 LYS A N 1
ATOM 703 C CA . LYS A 1 95 ? -10.814 9.650 17.510 1.00 74.56 95 LYS A CA 1
ATOM 704 C C . LYS A 1 95 ? -11.914 9.078 18.414 1.00 74.56 95 LYS A C 1
ATOM 706 O O . LYS A 1 95 ? -12.303 9.741 19.375 1.00 74.56 95 LYS A O 1
ATOM 711 N N . LYS A 1 96 ? -12.407 7.853 18.169 1.00 70.94 96 LYS A N 1
ATOM 712 C CA . LYS A 1 96 ? -13.398 7.200 19.046 1.00 70.94 96 LYS A CA 1
ATOM 713 C C . LYS A 1 96 ? -12.738 6.873 20.398 1.00 70.94 96 LYS A C 1
ATOM 715 O O . LYS A 1 96 ? -11.982 5.907 20.555 1.00 70.94 96 LYS A O 1
ATOM 720 N N . SER A 1 97 ? -12.992 7.719 21.395 1.00 61.25 97 SER A N 1
ATOM 721 C CA . SER A 1 97 ? -12.338 7.684 22.711 1.00 61.25 97 SER A CA 1
ATOM 722 C C . SER A 1 97 ? -12.767 6.482 23.560 1.00 61.25 97 SER A C 1
ATOM 724 O O . SER A 1 97 ? -11.937 5.897 24.256 1.00 61.25 97 SER A O 1
ATOM 726 N N . LYS A 1 98 ? -14.025 6.034 23.445 1.00 70.44 98 LYS A N 1
ATOM 727 C CA . LYS A 1 98 ? -14.582 4.938 24.256 1.00 70.44 98 LYS A CA 1
ATOM 728 C C . LYS A 1 98 ? -14.263 3.556 23.668 1.00 70.44 98 LYS A C 1
ATOM 730 O O . LYS A 1 98 ? -14.626 3.255 22.533 1.00 70.44 98 LYS A O 1
ATOM 735 N N . ILE A 1 99 ? -13.686 2.665 24.482 1.00 64.88 99 ILE A N 1
ATOM 736 C CA . ILE A 1 99 ? -13.363 1.266 24.118 1.00 64.88 99 ILE A CA 1
ATOM 737 C C . ILE A 1 99 ? -14.591 0.504 23.585 1.00 64.88 99 ILE A C 1
ATOM 739 O O . ILE A 1 99 ? -14.475 -0.224 22.604 1.00 64.88 99 ILE A O 1
ATOM 743 N N . LYS A 1 100 ? -15.789 0.720 24.153 1.00 62.12 100 LYS A N 1
ATOM 744 C CA . LYS A 1 100 ? -17.046 0.123 23.650 1.00 62.12 100 LYS A CA 1
ATOM 745 C C . LYS A 1 100 ? -17.376 0.541 22.207 1.00 62.12 100 LYS A C 1
ATOM 747 O O . LYS A 1 100 ? -17.755 -0.306 21.406 1.00 62.12 100 LYS A O 1
ATOM 752 N N . GLN A 1 101 ? -17.182 1.816 21.863 1.00 66.12 101 GLN A N 1
ATOM 753 C CA . GLN A 1 101 ? -17.401 2.335 20.502 1.00 66.12 101 GLN A CA 1
ATOM 754 C C . GLN A 1 101 ? -16.321 1.841 19.530 1.00 66.12 101 GLN A C 1
ATOM 756 O O . GLN A 1 101 ? -16.598 1.584 18.362 1.00 66.12 101 GLN A O 1
ATOM 761 N N . PHE A 1 102 ? -15.095 1.656 20.024 1.00 64.88 102 PHE A N 1
ATOM 762 C CA . PHE A 1 102 ? -14.000 1.065 19.263 1.00 64.88 102 PHE A CA 1
ATOM 763 C C . PHE A 1 102 ? -14.252 -0.417 18.934 1.00 64.88 102 PHE A C 1
ATOM 765 O O . PHE A 1 102 ? -14.078 -0.839 17.795 1.00 64.88 102 PHE A O 1
ATOM 772 N N . LEU A 1 103 ? -14.732 -1.199 19.908 1.00 64.31 103 LEU A N 1
ATOM 773 C CA . LEU A 1 103 ? -15.097 -2.608 19.720 1.00 64.31 103 LEU A CA 1
ATOM 774 C C . LEU A 1 103 ? -16.293 -2.781 18.772 1.00 64.31 103 LEU A C 1
ATOM 776 O O . LEU A 1 103 ? -16.292 -3.714 17.970 1.00 64.31 103 LEU A O 1
ATOM 780 N N . GLN A 1 104 ? -17.267 -1.865 18.798 1.00 65.31 104 GLN A N 1
ATOM 781 C CA . GLN A 1 104 ? -18.337 -1.803 17.789 1.00 65.31 104 GLN A CA 1
ATOM 782 C C . GLN A 1 104 ? -17.797 -1.495 16.380 1.00 65.31 104 GLN A C 1
ATOM 784 O O . GLN A 1 104 ? -18.357 -1.959 15.389 1.00 65.31 104 GLN A O 1
ATOM 789 N N . GLY A 1 105 ? -16.659 -0.801 16.283 1.00 66.38 105 GLY A N 1
ATOM 790 C CA . GLY A 1 105 ? -15.939 -0.530 15.038 1.00 66.38 105 GLY A CA 1
ATOM 791 C C . GLY A 1 105 ? -15.187 -1.726 14.440 1.00 66.38 105 GLY A C 1
ATOM 792 O O . GLY A 1 105 ? -14.596 -1.579 13.376 1.00 66.38 105 GLY A O 1
ATOM 793 N N . LYS A 1 106 ? -15.202 -2.926 15.044 1.00 71.69 106 LYS A N 1
ATOM 794 C CA . LYS A 1 106 ? -14.493 -4.105 14.495 1.00 71.69 106 LYS A CA 1
ATOM 795 C C . LYS A 1 106 ? -14.908 -4.464 13.061 1.00 71.69 106 LYS A C 1
ATOM 797 O O . LYS A 1 106 ? -14.047 -4.820 12.258 1.00 71.69 106 LYS A O 1
ATOM 802 N N . LYS A 1 107 ? -16.198 -4.335 12.719 1.00 76.62 107 LYS A N 1
ATOM 803 C CA . LYS A 1 107 ? -16.682 -4.511 11.334 1.00 76.62 107 LYS A CA 1
ATOM 804 C C . LYS A 1 107 ? -16.099 -3.452 10.394 1.00 76.62 107 LYS A C 1
ATOM 806 O O . LYS A 1 107 ? -15.737 -3.756 9.264 1.00 76.62 107 LYS A O 1
ATOM 811 N N . GLU A 1 108 ? -15.953 -2.226 10.885 1.00 80.88 108 GLU A N 1
ATOM 812 C CA . GLU A 1 108 ? -15.355 -1.108 10.153 1.00 80.88 108 GLU A CA 1
ATOM 813 C C . GLU A 1 108 ? -13.863 -1.358 9.877 1.00 80.88 108 GLU A C 1
ATOM 815 O O . GLU A 1 108 ? -13.400 -1.139 8.761 1.00 80.88 108 GLU A O 1
ATOM 820 N N . ILE A 1 109 ? -13.134 -1.915 10.853 1.00 81.75 109 ILE A N 1
ATOM 821 C CA . ILE A 1 109 ? -11.725 -2.318 10.710 1.00 81.75 109 ILE A CA 1
ATOM 822 C C . ILE A 1 109 ? -11.571 -3.427 9.666 1.00 81.75 109 ILE A C 1
ATOM 824 O O . ILE A 1 109 ? -10.674 -3.349 8.831 1.00 81.75 109 ILE A O 1
ATOM 828 N N . GLN A 1 110 ? -12.443 -4.442 9.665 1.00 84.12 110 GLN A N 1
ATOM 829 C CA . GLN A 1 110 ? -12.437 -5.442 8.592 1.00 84.12 110 GLN A CA 1
ATOM 830 C C . GLN A 1 110 ? -12.744 -4.820 7.227 1.00 84.12 110 GLN A C 1
ATOM 832 O O . GLN A 1 110 ? -12.052 -5.129 6.263 1.00 84.12 110 GLN A O 1
ATOM 837 N N . GLY A 1 111 ? -13.710 -3.900 7.148 1.00 86.00 111 GLY A N 1
ATOM 838 C CA . GLY A 1 111 ? -13.988 -3.159 5.917 1.00 86.00 111 GLY A CA 1
ATOM 839 C C . GLY A 1 111 ? -12.770 -2.381 5.410 1.00 86.00 111 GLY A C 1
ATOM 840 O O . GLY A 1 111 ? -12.496 -2.385 4.213 1.00 86.00 111 GLY A O 1
ATOM 841 N N . ILE A 1 112 ? -11.992 -1.776 6.312 1.00 86.75 112 ILE A N 1
ATOM 842 C CA . ILE A 1 112 ? -10.727 -1.107 5.977 1.00 86.75 112 ILE A CA 1
ATOM 843 C C . ILE A 1 112 ? -9.695 -2.107 5.454 1.00 86.75 112 ILE A C 1
ATOM 845 O O . ILE A 1 112 ? -9.093 -1.849 4.417 1.00 86.75 112 ILE A O 1
ATOM 849 N N . LYS A 1 113 ? -9.523 -3.263 6.109 1.00 88.81 113 LYS A N 1
ATOM 850 C CA . LYS A 1 113 ? -8.609 -4.313 5.625 1.00 88.81 113 LYS A CA 1
ATOM 851 C C . LYS A 1 113 ? -8.955 -4.758 4.207 1.00 88.81 113 LYS A C 1
ATOM 853 O O . LYS A 1 113 ? -8.061 -4.870 3.375 1.00 88.81 113 LYS A O 1
ATOM 858 N N . VAL A 1 114 ? -10.239 -4.997 3.938 1.00 88.56 114 VAL A N 1
ATOM 859 C CA . VAL A 1 114 ? -10.725 -5.395 2.610 1.00 88.56 114 VAL A CA 1
ATOM 860 C C . VAL A 1 114 ? -10.482 -4.285 1.591 1.00 88.56 114 VAL A C 1
ATOM 862 O O . VAL A 1 114 ? -9.969 -4.567 0.516 1.00 88.56 114 VAL A O 1
ATOM 865 N N . SER A 1 115 ? -10.762 -3.028 1.950 1.00 89.38 115 SER A N 1
ATOM 866 C CA . SER A 1 115 ? -10.536 -1.878 1.062 1.00 89.38 115 SER A CA 1
ATOM 867 C C . SER A 1 115 ? -9.056 -1.756 0.688 1.00 89.38 115 SER A C 1
ATOM 869 O O . SER A 1 115 ? -8.727 -1.729 -0.490 1.00 89.38 115 SER A O 1
ATOM 871 N N . ILE A 1 116 ? -8.151 -1.791 1.677 1.00 89.69 116 ILE A N 1
ATOM 872 C CA . ILE A 1 116 ? -6.702 -1.734 1.426 1.00 89.69 116 ILE A CA 1
ATOM 873 C C . ILE A 1 116 ? -6.246 -2.935 0.592 1.00 89.69 116 ILE A C 1
ATOM 875 O O . ILE A 1 116 ? -5.449 -2.774 -0.324 1.00 89.69 116 ILE A O 1
ATOM 879 N N . THR A 1 117 ? -6.769 -4.131 0.880 1.00 90.81 117 THR A N 1
ATOM 880 C CA . THR A 1 117 ? -6.453 -5.340 0.104 1.00 90.81 117 THR A CA 1
ATOM 881 C C . THR A 1 117 ? -6.830 -5.176 -1.365 1.00 90.81 117 THR A C 1
ATOM 883 O O . THR A 1 117 ? -6.017 -5.506 -2.221 1.00 90.81 117 THR A O 1
ATOM 886 N N . SER A 1 118 ? -8.018 -4.633 -1.649 1.00 90.44 118 SER A N 1
ATOM 887 C CA . SER A 1 118 ? -8.471 -4.366 -3.018 1.00 90.44 118 SER A CA 1
ATOM 888 C C . SER A 1 118 ? -7.537 -3.391 -3.727 1.00 90.44 118 SER A C 1
ATOM 890 O O . SER A 1 118 ? -7.038 -3.706 -4.797 1.00 90.44 118 SER A O 1
ATOM 892 N N . CYS A 1 119 ? -7.200 -2.261 -3.097 1.00 90.38 119 CYS A N 1
ATOM 893 C CA . CYS A 1 119 ? -6.301 -1.275 -3.701 1.00 90.38 119 CYS A CA 1
ATOM 894 C C . CYS A 1 119 ? -4.918 -1.863 -4.018 1.00 90.38 119 CYS A C 1
ATOM 896 O O . CYS A 1 119 ? -4.356 -1.606 -5.078 1.00 90.38 119 CYS A O 1
ATOM 898 N N . ILE A 1 120 ? -4.364 -2.664 -3.101 1.00 90.81 120 ILE A N 1
ATOM 899 C CA . ILE A 1 120 ? -3.071 -3.330 -3.303 1.00 90.81 120 ILE A CA 1
ATOM 900 C C . ILE A 1 120 ? -3.169 -4.355 -4.439 1.00 90.81 120 ILE A C 1
ATOM 902 O O . ILE A 1 120 ? -2.239 -4.477 -5.237 1.00 90.81 120 ILE A O 1
ATOM 906 N N . GLN A 1 121 ? -4.283 -5.080 -4.533 1.00 89.56 121 GLN A N 1
ATOM 907 C CA . GLN A 1 121 ? -4.530 -6.014 -5.624 1.00 89.56 121 GLN A CA 1
ATOM 908 C C . GLN A 1 121 ? -4.610 -5.300 -6.976 1.00 89.56 121 GLN A C 1
ATOM 910 O O . GLN A 1 121 ? -3.921 -5.728 -7.899 1.00 89.56 121 GLN A O 1
ATOM 915 N N . ASP A 1 122 ? -5.363 -4.206 -7.070 1.00 88.50 122 ASP A N 1
ATOM 916 C CA . ASP A 1 122 ? -5.520 -3.423 -8.301 1.00 88.50 122 ASP A CA 1
ATOM 917 C C . ASP A 1 122 ? -4.194 -2.796 -8.752 1.00 88.50 122 ASP A C 1
ATOM 919 O O . ASP A 1 122 ? -3.877 -2.759 -9.939 1.00 88.50 122 ASP A O 1
ATOM 923 N N . PHE A 1 123 ? -3.364 -2.357 -7.802 1.00 88.62 123 PHE A N 1
ATOM 924 C CA . PHE A 1 123 ? -2.003 -1.906 -8.092 1.00 88.62 123 PHE A CA 1
ATOM 925 C C . PHE A 1 123 ? -1.114 -3.041 -8.612 1.00 88.62 123 PHE A C 1
ATOM 927 O O . PHE A 1 123 ? -0.388 -2.878 -9.598 1.00 88.62 123 PHE A O 1
ATOM 934 N N . THR A 1 124 ? -1.188 -4.208 -7.965 1.00 86.94 124 THR A N 1
ATOM 935 C CA . THR A 1 124 ? -0.393 -5.383 -8.347 1.00 86.94 124 THR A CA 1
ATOM 936 C C . THR A 1 124 ? -0.793 -5.888 -9.730 1.00 86.94 124 THR A C 1
ATOM 938 O O . THR A 1 124 ? 0.079 -6.290 -10.498 1.00 86.94 124 THR A O 1
ATOM 941 N N . PHE A 1 125 ? -2.085 -5.854 -10.059 1.00 85.06 125 PHE A N 1
ATOM 942 C CA . PHE A 1 125 ? -2.654 -6.350 -11.306 1.00 85.06 125 PHE A CA 1
ATOM 943 C C . PHE A 1 125 ? -3.602 -5.309 -11.905 1.00 85.06 125 PHE A C 1
ATOM 945 O O . PHE A 1 125 ? -4.778 -5.255 -11.561 1.00 85.06 125 PHE A O 1
ATOM 952 N N . HIS A 1 126 ? -3.101 -4.533 -12.863 1.00 83.12 126 HIS A N 1
ATOM 953 C CA . HIS A 1 126 ? -3.910 -3.591 -13.633 1.00 83.12 126 HIS A CA 1
ATOM 954 C C . HIS A 1 126 ? -3.966 -4.051 -15.090 1.00 83.12 126 HIS A C 1
ATOM 956 O O . HIS A 1 126 ? -2.933 -4.409 -15.658 1.00 83.12 126 HIS A O 1
ATOM 962 N N . ASN A 1 127 ? -5.163 -4.092 -15.685 1.00 78.25 127 ASN A N 1
ATOM 963 C CA . ASN A 1 127 ? -5.394 -4.554 -17.064 1.00 78.25 127 ASN A CA 1
ATOM 964 C C . ASN A 1 127 ? -4.736 -5.915 -17.387 1.00 78.25 127 ASN A C 1
ATOM 966 O O . ASN A 1 127 ? -4.159 -6.099 -18.455 1.00 78.25 127 ASN A O 1
ATOM 970 N N . ASN A 1 128 ? -4.787 -6.871 -16.448 1.00 78.38 128 ASN A N 1
ATOM 971 C CA . ASN A 1 128 ? -4.127 -8.189 -16.533 1.00 78.38 128 ASN A CA 1
ATOM 972 C C . ASN A 1 128 ? -2.589 -8.156 -16.649 1.00 78.38 128 ASN A C 1
ATOM 974 O O . ASN A 1 128 ? -1.966 -9.173 -16.956 1.00 78.38 128 ASN A O 1
ATOM 978 N N . ILE A 1 129 ? -1.957 -7.016 -16.367 1.00 81.62 129 ILE A N 1
ATOM 979 C CA . ILE A 1 129 ? -0.503 -6.864 -16.333 1.00 81.62 129 ILE A CA 1
ATOM 980 C C . ILE A 1 129 ? -0.059 -6.765 -14.874 1.00 81.62 129 ILE A C 1
ATOM 982 O O . ILE A 1 129 ? -0.441 -5.840 -14.148 1.00 81.62 129 ILE A O 1
ATOM 986 N N . SER A 1 130 ? 0.768 -7.723 -14.450 1.00 85.56 130 SER A N 1
ATOM 987 C CA . SER A 1 130 ? 1.372 -7.699 -13.121 1.00 85.56 130 SER A CA 1
ATOM 988 C C . SER A 1 130 ? 2.416 -6.589 -13.011 1.00 85.56 130 SER A C 1
ATOM 990 O O . SER A 1 130 ? 3.082 -6.245 -13.988 1.00 85.56 130 SER A O 1
ATOM 992 N N . ILE A 1 131 ? 2.599 -6.065 -11.801 1.00 85.31 131 ILE A N 1
ATOM 993 C CA . ILE A 1 131 ? 3.626 -5.060 -11.520 1.00 85.31 131 ILE A CA 1
ATOM 994 C C . ILE A 1 131 ? 5.031 -5.549 -11.913 1.00 85.31 131 ILE A C 1
ATOM 996 O O . ILE A 1 131 ? 5.780 -4.787 -12.506 1.00 85.31 131 ILE A O 1
ATOM 1000 N N . ASN A 1 132 ? 5.355 -6.832 -11.711 1.00 84.31 132 ASN A N 1
ATOM 1001 C CA . ASN A 1 132 ? 6.641 -7.408 -12.134 1.00 84.31 132 ASN A CA 1
ATOM 1002 C C . ASN A 1 132 ? 6.849 -7.296 -13.645 1.00 84.31 132 ASN A C 1
ATOM 1004 O O . ASN A 1 132 ? 7.883 -6.815 -14.086 1.00 84.31 132 ASN A O 1
ATOM 1008 N N . LYS A 1 133 ? 5.834 -7.661 -14.440 1.00 83.06 133 LYS A N 1
ATOM 1009 C CA . LYS A 1 133 ? 5.919 -7.580 -15.902 1.00 83.06 133 LYS A CA 1
ATOM 1010 C C . LYS A 1 133 ? 6.091 -6.136 -16.380 1.00 83.06 133 LYS A C 1
ATOM 1012 O O . LYS A 1 133 ? 6.796 -5.898 -17.354 1.00 83.06 133 LYS A O 1
ATOM 1017 N N . LEU A 1 134 ? 5.456 -5.179 -15.699 1.00 82.81 134 LEU A N 1
ATOM 1018 C CA . LEU A 1 134 ? 5.639 -3.756 -15.981 1.00 82.81 134 LEU A CA 1
ATOM 1019 C C . LEU A 1 134 ? 7.071 -3.297 -15.661 1.00 82.81 134 LEU A C 1
ATOM 1021 O O . LEU A 1 134 ? 7.675 -2.592 -16.464 1.00 82.81 134 LEU A O 1
ATOM 1025 N N . LEU A 1 135 ? 7.626 -3.711 -14.517 1.00 82.88 135 LEU A N 1
ATOM 1026 C CA . LEU A 1 135 ? 9.012 -3.407 -14.144 1.00 82.88 135 LEU A CA 1
ATOM 1027 C C . LEU A 1 135 ? 10.015 -4.013 -15.142 1.00 82.88 135 LEU A C 1
ATOM 1029 O O . LEU A 1 135 ? 10.924 -3.311 -15.581 1.00 82.88 135 LEU A O 1
ATOM 1033 N N . ASP A 1 136 ? 9.802 -5.256 -15.583 1.00 82.56 136 ASP A N 1
ATOM 1034 C CA . ASP A 1 136 ? 10.636 -5.914 -16.601 1.00 82.56 136 ASP A CA 1
ATOM 1035 C C . ASP A 1 136 ? 10.610 -5.156 -17.942 1.00 82.56 136 ASP A C 1
ATOM 1037 O O . ASP A 1 136 ? 11.643 -4.976 -18.592 1.00 82.56 136 ASP A O 1
ATOM 1041 N N . GLN A 1 137 ? 9.440 -4.650 -18.353 1.00 78.06 137 GLN A N 1
ATOM 1042 C CA . GLN A 1 137 ? 9.291 -3.809 -19.551 1.00 78.06 137 GLN A CA 1
ATOM 1043 C C . GLN A 1 137 ? 10.000 -2.455 -19.432 1.00 78.06 137 GLN A C 1
ATOM 1045 O O . GLN A 1 137 ? 10.445 -1.905 -20.438 1.00 78.06 137 GLN A O 1
ATOM 1050 N N . MET A 1 138 ? 10.097 -1.895 -18.225 1.00 72.00 138 MET A N 1
ATOM 1051 C CA . MET A 1 138 ? 10.880 -0.680 -17.996 1.00 72.00 138 MET A CA 1
ATOM 1052 C C . MET A 1 138 ? 12.384 -0.964 -18.028 1.00 72.00 138 MET A C 1
ATOM 1054 O O . MET A 1 138 ? 13.129 -0.153 -18.568 1.00 72.00 138 MET A O 1
ATOM 1058 N N . SER A 1 139 ? 12.824 -2.120 -17.519 1.00 68.31 139 SER A N 1
ATOM 1059 C CA . SER A 1 139 ? 14.241 -2.501 -17.530 1.00 68.31 139 SER A CA 1
ATOM 1060 C C . SER A 1 139 ? 14.751 -2.814 -18.940 1.00 68.31 139 SER A C 1
ATOM 1062 O O . SER A 1 139 ? 15.839 -2.392 -19.302 1.00 68.31 139 SER A O 1
ATOM 1064 N N . THR A 1 140 ? 13.949 -3.494 -19.764 1.00 60.12 140 THR A N 1
ATOM 1065 C CA . THR A 1 140 ? 14.302 -3.876 -21.151 1.00 60.12 140 THR A CA 1
ATOM 1066 C C . THR A 1 140 ? 14.288 -2.720 -22.154 1.00 60.12 140 THR A C 1
ATOM 1068 O O . THR A 1 140 ? 14.833 -2.847 -23.245 1.00 60.12 140 THR A O 1
ATOM 1071 N N . LYS A 1 141 ? 13.707 -1.564 -21.806 1.00 51.47 141 LYS A N 1
ATOM 1072 C CA . LYS A 1 141 ? 13.881 -0.325 -22.590 1.00 51.47 141 LYS A CA 1
ATOM 1073 C C . LYS A 1 141 ? 15.249 0.333 -22.372 1.00 51.47 141 LYS A C 1
ATOM 1075 O O . LYS A 1 141 ? 15.543 1.331 -23.025 1.00 51.47 141 LYS A O 1
ATOM 1080 N N . VAL A 1 142 ? 16.065 -0.224 -21.477 1.00 45.81 142 VAL A N 1
ATOM 1081 C CA . VAL A 1 142 ? 17.440 0.188 -21.192 1.00 45.81 142 VAL A CA 1
ATOM 1082 C C . VAL A 1 142 ? 18.371 -0.996 -21.465 1.00 45.81 142 VAL A C 1
ATOM 1084 O O . VAL A 1 142 ? 19.072 -1.468 -20.582 1.00 45.81 142 VAL A O 1
ATOM 1087 N N . ASP A 1 143 ? 18.370 -1.486 -22.702 1.00 38.28 143 ASP A N 1
ATOM 1088 C CA . ASP A 1 143 ? 19.517 -2.208 -23.253 1.00 38.28 143 ASP A CA 1
ATOM 1089 C C . ASP A 1 143 ? 20.072 -1.396 -24.434 1.00 38.28 143 ASP A C 1
ATOM 1091 O O . ASP A 1 143 ? 19.330 -0.667 -25.101 1.00 38.28 143 ASP A O 1
ATOM 1095 N N . PRO A 1 144 ? 21.402 -1.396 -24.581 1.00 42.94 144 PRO A N 1
ATOM 1096 C CA . PRO A 1 144 ? 22.197 -0.247 -24.979 1.00 42.94 144 PRO A CA 1
ATOM 1097 C C . PRO A 1 144 ? 21.931 0.159 -26.422 1.00 42.94 144 PRO A C 1
ATOM 1099 O O . PRO A 1 144 ? 21.805 -0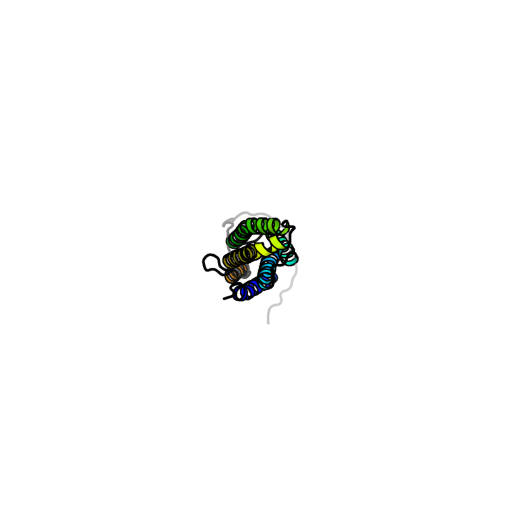.682 -27.310 1.00 42.94 144 PRO A O 1
ATOM 1102 N N . VAL A 1 145 ? 21.947 1.473 -26.669 1.00 42.09 145 VAL A N 1
ATOM 1103 C CA . VAL A 1 145 ? 22.326 1.974 -27.990 1.00 42.09 145 VAL A CA 1
ATOM 1104 C C . VAL A 1 145 ? 23.610 1.255 -28.366 1.00 42.09 145 VAL A C 1
ATOM 1106 O O . VAL A 1 145 ? 24.619 1.348 -27.670 1.00 42.09 145 VAL A O 1
ATOM 1109 N N . ASP A 1 146 ? 23.494 0.494 -29.438 1.00 44.75 146 ASP A N 1
ATOM 1110 C CA . ASP A 1 146 ? 24.532 -0.250 -30.108 1.00 44.75 146 ASP A CA 1
ATOM 1111 C C . ASP A 1 146 ? 25.763 0.650 -30.313 1.00 44.75 146 ASP A C 1
ATOM 1113 O O . ASP A 1 146 ? 25.831 1.452 -31.246 1.00 44.75 146 ASP A O 1
ATOM 1117 N N . THR A 1 147 ? 26.755 0.562 -29.424 1.00 46.97 147 THR A N 1
ATOM 1118 C CA . THR A 1 147 ? 28.035 1.273 -29.582 1.00 46.97 147 THR A CA 1
ATOM 1119 C C . THR A 1 147 ? 28.908 0.629 -30.674 1.00 46.97 147 THR A C 1
ATOM 1121 O O . THR A 1 147 ? 30.110 0.886 -30.732 1.00 46.97 147 THR A O 1
ATOM 1124 N N . SER A 1 148 ? 28.340 -0.207 -31.555 1.00 47.44 148 SER A N 1
ATOM 1125 C CA . SER A 1 148 ? 29.074 -0.914 -32.614 1.00 47.44 148 SER A CA 1
ATOM 1126 C C . SER A 1 148 ? 29.008 -0.242 -33.992 1.00 47.44 148 SER A C 1
ATOM 1128 O O . SER A 1 148 ? 29.620 -0.754 -34.922 1.00 47.44 148 SER A O 1
ATOM 1130 N N . LEU A 1 149 ? 28.357 0.919 -34.147 1.00 46.31 149 LEU A N 1
ATOM 1131 C CA . LEU A 1 149 ? 28.250 1.637 -35.435 1.00 46.31 149 LEU A CA 1
ATOM 1132 C C . LEU A 1 149 ? 28.865 3.051 -35.426 1.00 46.31 149 LEU A C 1
ATOM 1134 O O . LEU A 1 149 ? 28.361 3.980 -36.048 1.00 46.31 149 LEU A O 1
ATOM 1138 N N . GLN A 1 150 ? 30.002 3.216 -34.744 1.00 40.28 150 GLN A N 1
ATOM 1139 C CA . GLN A 1 150 ? 30.903 4.369 -34.945 1.00 40.28 150 GLN A CA 1
ATOM 1140 C C . GLN A 1 150 ? 32.347 3.959 -35.280 1.00 40.28 150 GLN A C 1
ATOM 1142 O O . GLN A 1 150 ? 33.303 4.710 -35.092 1.00 40.28 150 GLN A O 1
ATOM 1147 N N . LYS A 1 151 ? 32.512 2.755 -35.832 1.00 50.41 151 LYS A N 1
ATOM 1148 C CA . LYS A 1 151 ? 33.693 2.361 -36.598 1.00 50.41 151 LYS A CA 1
ATOM 1149 C C . LYS A 1 151 ? 33.199 1.829 -37.935 1.00 50.41 151 LYS A C 1
ATOM 1151 O O . LYS A 1 151 ? 32.455 0.863 -37.943 1.00 50.41 151 LYS A O 1
ATOM 1156 N N . MET A 1 152 ? 33.709 2.416 -39.014 1.00 48.81 152 MET A N 1
ATOM 1157 C CA . MET A 1 152 ? 33.392 2.150 -40.425 1.00 48.81 152 MET A CA 1
ATOM 1158 C C . MET A 1 152 ? 32.212 2.973 -40.946 1.00 48.81 152 MET A C 1
ATOM 1160 O O . MET A 1 152 ? 31.068 2.647 -40.688 1.00 48.81 152 MET A O 1
ATOM 1164 N N . GLU A 1 153 ? 32.567 4.042 -41.669 1.00 46.78 153 GLU A N 1
ATOM 1165 C CA . GLU A 1 153 ? 31.837 4.736 -42.751 1.00 46.78 153 GLU A CA 1
ATOM 1166 C C . GLU A 1 153 ? 31.921 6.262 -42.616 1.00 46.78 153 GLU A C 1
ATOM 1168 O O . GLU A 1 153 ? 30.971 6.952 -42.268 1.00 46.78 153 GLU A O 1
ATOM 1173 N N . SER A 1 154 ? 33.112 6.799 -42.896 1.00 43.16 154 SER A N 1
ATOM 1174 C CA . SER A 1 154 ? 33.305 8.132 -43.493 1.00 43.16 154 SER A CA 1
ATOM 1175 C C . SER A 1 154 ? 34.707 8.194 -44.113 1.00 43.16 154 SER A C 1
ATOM 1177 O O . SER A 1 154 ? 35.568 8.978 -43.720 1.00 43.16 154 SER A O 1
ATOM 1179 N N . GLN A 1 155 ? 34.949 7.286 -45.061 1.00 41.28 155 GLN A N 1
ATOM 1180 C CA . GLN A 1 155 ? 35.922 7.454 -46.137 1.00 41.28 155 GLN A CA 1
ATOM 1181 C C . GLN A 1 155 ? 35.099 7.541 -47.432 1.00 41.28 155 GLN A C 1
ATOM 1183 O O . GLN A 1 155 ? 34.355 6.609 -47.720 1.00 41.28 155 GLN A O 1
ATOM 1188 N N . GLY A 1 156 ? 35.250 8.649 -48.166 1.00 37.88 156 GLY A N 1
ATOM 1189 C CA . GLY A 1 156 ? 34.603 8.943 -49.458 1.00 37.88 156 GLY A CA 1
ATOM 1190 C C . GLY A 1 156 ? 33.265 9.677 -49.303 1.00 37.88 156 GLY A C 1
ATOM 1191 O O . GLY A 1 156 ? 32.409 9.233 -48.554 1.00 37.88 156 GLY A O 1
ATOM 1192 N N . ASP A 1 157 ? 32.983 10.826 -49.917 1.00 43.66 157 ASP A N 1
ATOM 1193 C CA . ASP A 1 157 ? 33.623 11.577 -51.000 1.00 43.66 157 ASP A CA 1
ATOM 1194 C C . ASP A 1 157 ? 33.008 12.991 -51.034 1.00 43.66 157 ASP A C 1
ATOM 1196 O O . ASP A 1 157 ? 31.801 13.110 -50.828 1.00 43.66 157 ASP A O 1
ATOM 1200 N N . GLN A 1 158 ? 33.786 14.037 -51.364 1.00 36.16 158 GLN A N 1
ATOM 1201 C CA . GLN A 1 158 ? 33.350 15.113 -52.283 1.00 36.16 158 GLN A CA 1
ATOM 1202 C C . GLN A 1 158 ? 34.466 16.127 -52.628 1.00 36.16 158 GLN A C 1
ATOM 1204 O O . GLN A 1 158 ? 34.792 17.032 -51.867 1.00 36.16 158 GLN A O 1
ATOM 1209 N N . GLN A 1 159 ? 35.033 15.920 -53.823 1.00 40.72 159 GLN A N 1
ATOM 1210 C CA . GLN A 1 159 ? 35.250 16.871 -54.931 1.00 40.72 159 GLN A CA 1
ATOM 1211 C C . GLN A 1 159 ? 35.751 18.310 -54.673 1.00 40.72 159 GLN A C 1
ATOM 1213 O O . GLN A 1 159 ? 35.019 19.186 -54.223 1.00 40.72 159 GLN A O 1
ATOM 1218 N N . GLY A 1 160 ? 36.944 18.584 -55.219 1.00 38.16 160 GLY A N 1
ATOM 1219 C CA . GLY A 1 160 ? 37.338 19.865 -55.823 1.00 38.16 160 GLY A CA 1
ATOM 1220 C C . GLY A 1 160 ? 37.910 19.617 -57.239 1.00 38.16 160 GLY A C 1
ATOM 1221 O O . GLY A 1 160 ? 38.497 18.556 -57.451 1.00 38.16 160 GLY A O 1
ATOM 1222 N N . PRO A 1 161 ? 37.690 20.511 -58.225 1.00 42.44 161 PRO A N 1
ATOM 1223 C CA . PRO A 1 161 ? 37.587 20.149 -59.643 1.00 42.44 161 PRO A CA 1
ATOM 1224 C C . PRO A 1 161 ? 38.892 20.171 -60.456 1.00 42.44 161 PRO A C 1
ATOM 1226 O O . PRO A 1 161 ? 39.874 20.833 -60.129 1.00 42.44 161 PRO A O 1
ATOM 1229 N N . SER A 1 162 ? 38.816 19.454 -61.577 1.00 49.62 162 SER A N 1
ATOM 1230 C CA . SER A 1 162 ? 39.776 19.302 -62.668 1.00 49.62 162 SER A CA 1
ATOM 1231 C C . SER A 1 162 ? 40.194 20.608 -63.357 1.00 49.62 162 SER A C 1
ATOM 1233 O O . SER A 1 162 ? 39.360 21.464 -63.637 1.00 49.62 162 SER A O 1
ATOM 1235 N N . GLY A 1 163 ? 41.462 20.658 -63.780 1.00 49.19 163 GLY A N 1
ATOM 1236 C CA . GLY A 1 163 ? 41.892 21.417 -64.960 1.00 49.19 163 GLY A CA 1
ATOM 1237 C C . GLY A 1 163 ? 42.441 22.822 -64.711 1.00 49.19 163 GLY A C 1
ATOM 1238 O O . GLY A 1 163 ? 41.771 23.799 -65.016 1.00 49.19 163 GLY A O 1
ATOM 1239 N N . TRP A 1 164 ? 43.697 22.919 -64.267 1.00 44.88 164 TRP A N 1
ATOM 1240 C CA . TRP A 1 164 ? 44.560 24.081 -64.519 1.00 44.88 164 TRP A CA 1
ATOM 1241 C C . TRP A 1 164 ? 45.921 23.581 -65.021 1.00 44.88 164 TRP A C 1
ATOM 1243 O O . TRP A 1 164 ? 46.857 23.344 -64.261 1.00 44.88 164 TRP A O 1
ATOM 1253 N N . GLU A 1 165 ? 45.993 23.368 -66.335 1.00 44.34 165 GLU A N 1
ATOM 1254 C CA . GLU A 1 165 ? 47.231 23.462 -67.105 1.00 44.34 165 GLU A CA 1
ATOM 1255 C C . GLU A 1 165 ? 47.528 24.943 -67.375 1.00 44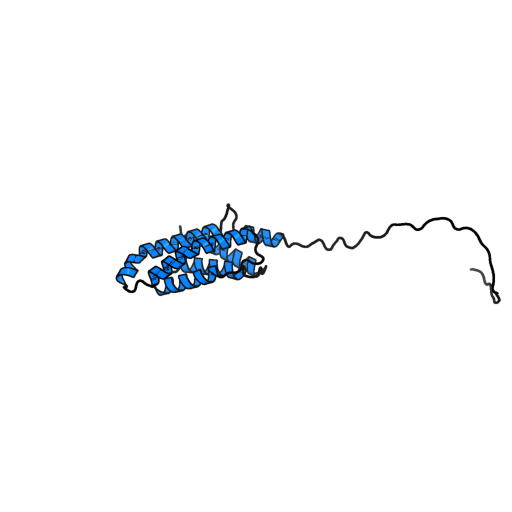.34 165 GLU A C 1
ATOM 1257 O O . GLU A 1 165 ? 46.645 25.685 -67.801 1.00 44.34 165 GLU A O 1
ATOM 1262 N N . GLY A 1 166 ? 48.793 25.342 -67.212 1.00 40.34 166 GLY A N 1
ATOM 1263 C CA . GLY A 1 166 ? 49.365 26.493 -67.913 1.00 40.34 166 GLY A CA 1
ATOM 1264 C C . GLY A 1 166 ? 49.877 27.634 -67.033 1.00 40.34 166 GLY A C 1
ATOM 1265 O O . GLY A 1 166 ? 49.107 28.333 -66.387 1.00 40.34 166 GLY A O 1
ATOM 1266 N N . GLY A 1 167 ? 51.187 27.904 -67.129 1.00 35.28 167 GLY A N 1
ATOM 1267 C CA . GLY A 1 167 ? 51.692 29.275 -66.975 1.00 35.28 167 GLY A CA 1
ATOM 1268 C C . GLY A 1 167 ? 52.937 29.483 -66.115 1.00 35.28 167 GLY A C 1
ATOM 1269 O O . GLY A 1 167 ? 52.838 30.004 -65.017 1.00 35.28 167 GLY A O 1
ATOM 1270 N N . GLN A 1 168 ? 54.100 29.118 -66.666 1.00 38.31 168 GLN A N 1
ATOM 1271 C CA . GLN A 1 168 ? 55.383 29.848 -66.640 1.00 38.31 168 GLN A CA 1
ATOM 1272 C C . GLN A 1 168 ? 55.762 30.719 -65.417 1.00 38.31 168 GLN A C 1
ATOM 1274 O O . GLN A 1 168 ? 55.153 31.750 -65.158 1.00 38.31 168 GLN A O 1
ATOM 1279 N N . GLY A 1 169 ? 56.965 30.474 -64.873 1.00 35.25 169 GLY A N 1
ATOM 1280 C CA . GLY A 1 169 ? 57.860 31.593 -64.546 1.00 35.25 169 GLY A CA 1
ATOM 1281 C C . GLY A 1 169 ? 58.743 31.481 -63.303 1.00 35.25 169 GLY A C 1
ATOM 1282 O O . GLY A 1 169 ? 58.330 31.840 -62.213 1.00 35.25 169 GLY A O 1
ATOM 1283 N N . ARG A 1 170 ? 60.028 31.199 -63.564 1.00 36.69 170 ARG A N 1
ATOM 1284 C CA . ARG A 1 170 ? 61.239 31.649 -62.838 1.00 36.69 170 ARG A CA 1
ATOM 1285 C C . ARG A 1 170 ? 61.670 30.969 -61.523 1.00 36.69 170 ARG A C 1
ATOM 1287 O O . ARG A 1 170 ? 61.245 31.319 -60.435 1.00 36.69 170 ARG A O 1
ATOM 1294 N N . ALA A 1 171 ? 62.715 30.151 -61.710 1.00 40.81 171 ALA A N 1
ATOM 1295 C CA . ALA A 1 171 ? 64.067 30.256 -61.130 1.00 40.81 171 ALA A CA 1
ATOM 1296 C C . ALA A 1 171 ? 64.189 30.358 -59.594 1.00 40.81 171 ALA A C 1
ATOM 1298 O O . ALA A 1 171 ? 63.800 31.346 -58.985 1.00 40.81 171 ALA A O 1
ATOM 1299 N N . SER A 1 172 ? 64.951 29.469 -58.949 1.00 42.50 172 SER A N 1
ATOM 1300 C CA . SER A 1 172 ? 66.413 29.6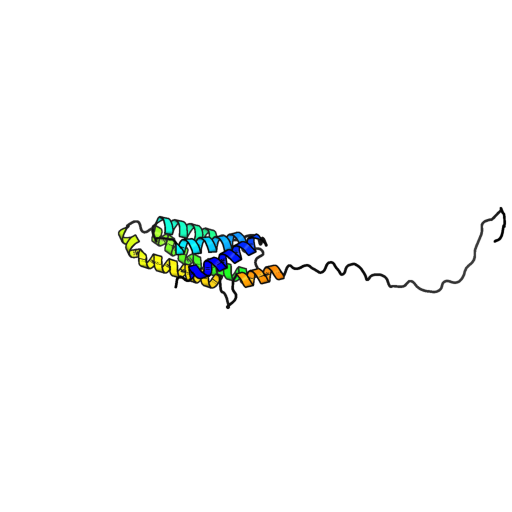35 -58.935 1.00 42.50 172 SER A CA 1
ATOM 1301 C C . SER A 1 172 ? 67.198 28.367 -58.549 1.00 42.50 172 SER A C 1
ATOM 1303 O O . SER A 1 172 ? 66.962 27.781 -57.503 1.00 42.50 172 SER A O 1
ATOM 1305 N N . LYS A 1 173 ? 68.201 28.066 -59.391 1.00 39.59 173 LYS A N 1
ATOM 1306 C CA . LYS A 1 173 ? 69.570 27.581 -59.099 1.00 39.59 173 LYS A CA 1
ATOM 1307 C C . LYS A 1 173 ? 69.791 26.271 -58.304 1.00 39.59 173 LYS A C 1
ATOM 1309 O O . LYS A 1 173 ? 69.795 26.252 -57.081 1.00 39.59 173 LYS A O 1
ATOM 1314 N N . SER A 1 174 ? 70.195 25.235 -59.048 1.00 42.81 174 SER A N 1
ATOM 1315 C CA . SER A 1 174 ? 71.229 24.224 -58.708 1.00 42.81 174 SER A CA 1
ATOM 1316 C C . SER A 1 174 ? 72.600 24.909 -58.415 1.00 42.81 174 SER A C 1
ATOM 1318 O O . SER A 1 174 ? 72.711 26.084 -58.781 1.00 42.81 174 SER A O 1
ATOM 1320 N N . PRO A 1 175 ? 73.677 24.257 -57.883 1.00 48.91 175 PRO A N 1
ATOM 1321 C CA . PRO A 1 175 ? 74.032 22.854 -58.158 1.00 48.91 175 PRO A CA 1
ATOM 1322 C C . PRO A 1 175 ? 74.856 22.052 -57.110 1.00 48.91 175 PRO A C 1
ATOM 1324 O O . PRO A 1 175 ? 75.338 22.570 -56.110 1.00 48.91 175 PRO A O 1
ATOM 1327 N N . SER A 1 176 ? 75.072 20.778 -57.476 1.00 41.94 176 SER A N 1
ATOM 1328 C CA . SER A 1 176 ? 76.327 20.005 -57.359 1.00 41.94 176 SER A CA 1
ATOM 1329 C C . SER A 1 176 ? 76.466 18.920 -56.284 1.00 41.94 176 SER A C 1
ATOM 1331 O O . SER A 1 176 ? 76.488 19.191 -55.091 1.00 41.94 176 SER A O 1
ATOM 1333 N N . GLY A 1 177 ? 76.771 17.715 -56.789 1.00 41.94 177 GLY A N 1
ATOM 1334 C CA . GLY A 1 177 ? 77.526 16.645 -56.123 1.00 41.94 177 GLY A CA 1
ATOM 1335 C C . GLY A 1 177 ? 76.638 15.525 -55.583 1.00 41.94 177 GLY A C 1
ATOM 1336 O O . GLY A 1 177 ? 75.780 15.774 -54.756 1.00 41.94 177 GLY A O 1
ATOM 1337 N N . GLY A 1 178 ? 76.757 14.262 -55.972 1.00 41.88 178 GLY A N 1
ATOM 1338 C CA . GLY A 1 178 ? 77.741 13.558 -56.784 1.00 41.88 178 GLY A CA 1
ATOM 1339 C C . GLY A 1 178 ? 77.634 12.067 -56.433 1.00 41.88 178 GLY A C 1
ATOM 1340 O O . GLY A 1 178 ? 77.314 11.735 -55.296 1.00 41.88 178 GLY A O 1
ATOM 1341 N N . GLY A 1 179 ? 77.907 11.185 -57.396 1.00 42.53 179 GLY A N 1
ATOM 1342 C CA . GLY A 1 179 ? 78.213 9.775 -57.125 1.00 42.53 179 GLY A CA 1
ATOM 1343 C C . GLY A 1 179 ? 77.113 8.768 -57.461 1.00 42.53 179 GLY A C 1
ATOM 1344 O O . GLY A 1 179 ? 76.287 8.421 -56.625 1.00 42.53 179 GLY A O 1
ATOM 1345 N N . GLN A 1 180 ? 77.176 8.240 -58.684 1.00 46.19 180 GLN A N 1
ATOM 1346 C CA . GLN A 1 180 ? 76.692 6.901 -59.034 1.00 46.19 180 GLN A CA 1
ATOM 1347 C C . GLN A 1 180 ? 77.471 5.834 -58.252 1.00 46.19 180 GLN A C 1
ATOM 1349 O O . GLN A 1 180 ? 78.689 5.961 -58.190 1.00 46.19 180 GLN A O 1
ATOM 1354 N N . ILE A 1 181 ? 76.813 4.742 -57.836 1.00 58.34 181 ILE A N 1
ATOM 1355 C CA . ILE A 1 181 ? 77.286 3.357 -58.063 1.00 58.34 181 ILE A CA 1
ATOM 1356 C C . ILE A 1 181 ? 76.043 2.456 -58.278 1.00 58.34 181 ILE A C 1
ATOM 1358 O O . ILE A 1 181 ? 75.091 2.578 -57.506 1.00 58.34 181 ILE A O 1
ATOM 1362 N N . PRO A 1 182 ? 75.997 1.602 -59.323 1.00 54.06 182 PRO A N 1
ATOM 1363 C CA . PRO A 1 182 ? 74.867 0.719 -59.616 1.00 54.06 182 PRO A CA 1
ATOM 1364 C C . PRO A 1 182 ? 74.976 -0.673 -58.963 1.00 54.06 182 PRO A C 1
ATOM 1366 O O . PRO A 1 182 ? 75.993 -1.045 -58.387 1.00 54.06 182 PRO A O 1
ATOM 1369 N N . ALA A 1 183 ? 73.875 -1.409 -59.110 1.00 41.44 183 ALA A N 1
ATOM 1370 C CA . ALA A 1 183 ? 73.541 -2.742 -58.619 1.00 41.44 183 ALA A CA 1
ATOM 1371 C C . ALA A 1 183 ? 74.620 -3.837 -58.713 1.00 41.44 183 ALA A C 1
ATOM 1373 O O . ALA A 1 183 ? 75.290 -3.972 -59.738 1.00 41.44 183 ALA A O 1
ATOM 1374 N N . SER A 1 184 ? 74.643 -4.715 -57.703 1.00 44.28 184 SER A N 1
ATOM 1375 C CA . SER A 1 184 ? 74.436 -6.179 -57.784 1.00 44.28 184 SER A CA 1
ATOM 1376 C C . SER A 1 184 ? 74.362 -6.759 -56.374 1.00 44.28 184 SER A C 1
ATOM 1378 O O . SER A 1 184 ? 75.143 -6.287 -55.519 1.00 44.28 184 SER A O 1
#

Secondary structure (DSSP, 8-state):
--HHHHHHHHHHHHHHHHHHS--TTHHHHHHHHHHHHHHHHH----HHHHHHHHHHHHHHHT---TT--HHHHHHHHHHHHHHHHHHHHHHHHHH--SHHHHHHTHHHHHHHHHHHHHHHHHHHEETTEEHHHHHHHHHHT-S---TTSSSS--------------------------------

Radius of gyration: 35.83 Å; chains: 1; bounding box: 96×49×92 Å

Organism: NCBI:txid2733690

pLDDT: mean 72.56, std 18.0, range [35.25, 91.44]

Sequence (184 aa):
MNILGNIIPVLRVAQAATAGNPTPGLEGAIAGVVALAEMVLTMKGNKADLSELNKRLKRLMEFDTVGCSDDLKQRLDNLKQNFEPIATRLTSLGKKSKIKQFLQGKKEIQGIKVSITSCIQDFTFHNNISINKLLDQMSTKVDPVDTSLQKMESQGDQQGPSGWEGGQGRASKSPSGGGQIPAS

Foldseek 3Di:
DLLLVVLLVLLVLLLVLCVVPPDDQVNVLSVLLSVLSVLLVPPPQDLVSLVVNLVSLVSNLPTDCPPPDPVLVVLSVLLNVLSVVLSVLSVVLNPPPDPVVNVVCPVVSVVSSVSSSVSSVCSQAPPNDGSNNSSVVVVVVPDDDPPPPPPDDDDDDDDDDDDDDDDDDDDDDDDDDDDDDDDD